Protein AF-A0A813HH79-F1 (afdb_monomer)

Mean predicted aligned error: 14.29 Å

Structure (mmCIF, N/CA/C/O backbone):
data_AF-A0A813HH79-F1
#
_entry.id   AF-A0A813HH79-F1
#
loop_
_atom_site.group_PDB
_atom_site.id
_atom_site.type_symbol
_atom_site.label_atom_id
_atom_site.label_alt_id
_atom_site.label_comp_id
_atom_site.label_asym_id
_atom_site.label_entity_id
_atom_site.label_seq_id
_atom_site.pdbx_PDB_ins_code
_atom_site.Cartn_x
_atom_site.Cartn_y
_atom_site.Cartn_z
_atom_site.occupancy
_atom_site.B_iso_or_equiv
_atom_site.auth_seq_id
_atom_site.auth_comp_id
_atom_site.auth_asym_id
_atom_site.auth_atom_id
_atom_site.pdbx_PDB_model_num
ATOM 1 N N . MET A 1 1 ? -10.453 8.231 36.431 1.00 66.44 1 MET A N 1
ATOM 2 C CA . MET A 1 1 ? -11.109 7.056 35.814 1.00 66.44 1 MET A CA 1
ATOM 3 C C . MET A 1 1 ? -10.595 6.924 34.388 1.00 66.44 1 MET A C 1
ATOM 5 O O . MET A 1 1 ? -10.434 7.955 33.744 1.00 66.44 1 MET A O 1
ATOM 9 N N . GLY A 1 2 ? -10.247 5.717 33.936 1.00 83.06 2 GLY A N 1
ATOM 10 C CA . GLY A 1 2 ? -9.844 5.472 32.543 1.00 83.06 2 GLY A CA 1
ATOM 11 C C . GLY A 1 2 ? -11.043 5.491 31.587 1.00 83.06 2 GLY A C 1
ATOM 12 O O . GLY A 1 2 ? -12.175 5.325 32.035 1.00 83.06 2 GLY A O 1
ATOM 13 N N . GLU A 1 3 ? -10.792 5.717 30.294 1.00 86.69 3 GLU A N 1
ATOM 14 C CA . GLU A 1 3 ? -11.788 5.512 29.226 1.00 86.69 3 GLU A CA 1
ATOM 15 C C . GLU A 1 3 ? -12.166 4.021 29.184 1.00 86.69 3 GLU A C 1
ATOM 17 O O . GLU A 1 3 ? -11.274 3.177 29.277 1.00 86.69 3 GLU A O 1
ATOM 22 N N . ARG A 1 4 ? -13.458 3.690 29.066 1.00 88.00 4 ARG A N 1
ATOM 23 C CA . ARG A 1 4 ? -13.902 2.299 28.875 1.00 88.00 4 ARG A CA 1
ATOM 24 C C . ARG A 1 4 ? -13.705 1.894 27.418 1.00 88.00 4 ARG A C 1
ATOM 26 O O . ARG A 1 4 ? -13.791 2.739 26.526 1.00 88.00 4 ARG A O 1
ATOM 33 N N . TRP A 1 5 ? -13.506 0.605 27.135 1.00 86.56 5 TRP A N 1
ATOM 34 C CA . TRP A 1 5 ? -13.301 0.158 25.747 1.00 86.56 5 TRP A CA 1
ATOM 35 C C . TRP A 1 5 ? -14.483 0.522 24.842 1.00 86.56 5 TRP A C 1
ATOM 37 O O . TRP A 1 5 ? -14.253 0.961 23.722 1.00 86.56 5 TRP A O 1
ATOM 47 N N . ARG A 1 6 ? -15.731 0.432 25.329 1.00 86.25 6 ARG A N 1
ATOM 48 C CA . ARG A 1 6 ? -16.928 0.818 24.557 1.00 86.25 6 ARG A CA 1
ATOM 49 C C . ARG A 1 6 ? -16.880 2.277 24.119 1.00 86.25 6 ARG A C 1
ATOM 51 O O . ARG A 1 6 ? -17.130 2.566 22.953 1.00 86.25 6 ARG A O 1
ATOM 58 N N . ASP A 1 7 ? -16.490 3.173 25.024 1.00 88.19 7 ASP A N 1
ATOM 59 C CA . ASP A 1 7 ? -16.347 4.599 24.722 1.00 88.19 7 ASP A CA 1
ATOM 60 C C . ASP A 1 7 ? -15.230 4.829 23.692 1.00 88.19 7 ASP A C 1
ATOM 62 O O . ASP A 1 7 ? -15.385 5.627 22.765 1.00 88.19 7 ASP A O 1
ATOM 66 N N . ALA A 1 8 ? -14.128 4.078 23.807 1.00 87.31 8 ALA A N 1
ATOM 67 C CA . ALA A 1 8 ? -13.026 4.122 22.852 1.00 87.31 8 ALA A CA 1
ATOM 68 C C . ALA A 1 8 ? -13.442 3.614 21.458 1.00 87.31 8 ALA A C 1
ATOM 70 O O . ALA A 1 8 ? -13.105 4.253 20.459 1.00 87.31 8 ALA A O 1
ATOM 71 N N . VAL A 1 9 ? -14.200 2.511 21.377 1.00 85.31 9 VAL A N 1
ATOM 72 C CA . VAL A 1 9 ? -14.771 1.983 20.125 1.00 85.31 9 VAL A CA 1
ATOM 73 C C . VAL A 1 9 ? -15.701 3.007 19.495 1.00 85.31 9 VAL A C 1
ATOM 75 O O . VAL A 1 9 ? -15.496 3.384 18.343 1.00 85.31 9 VAL A O 1
ATOM 78 N N . GLU A 1 10 ? -16.688 3.490 20.251 1.00 87.94 10 GLU A N 1
ATOM 79 C CA . GLU A 1 10 ? -17.667 4.471 19.777 1.00 87.94 10 GLU A CA 1
ATOM 80 C C . GLU A 1 10 ? -16.955 5.716 19.245 1.00 87.94 10 GLU A C 1
ATOM 82 O O . GLU A 1 10 ? -17.260 6.214 18.159 1.00 87.94 10 GLU A O 1
ATOM 87 N N . ARG A 1 11 ? -15.939 6.193 19.975 1.00 89.31 11 ARG A N 1
ATOM 88 C CA . ARG A 1 11 ? -15.1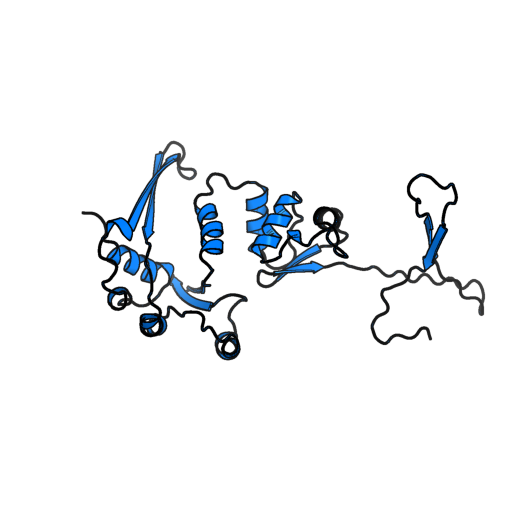06 7.310 19.541 1.00 89.31 11 ARG A CA 1
ATOM 89 C C . ARG A 1 11 ? -14.414 6.999 18.219 1.00 89.31 11 ARG A C 1
ATOM 91 O O . ARG A 1 11 ? -14.565 7.801 17.307 1.00 89.31 11 ARG A O 1
ATOM 98 N N . VAL A 1 12 ? -13.700 5.879 18.088 1.00 85.88 12 VAL A N 1
ATOM 99 C CA . VAL A 1 12 ? -12.972 5.517 16.855 1.00 85.88 12 VAL A CA 1
ATOM 100 C C . VAL A 1 12 ? -13.924 5.359 15.671 1.00 85.88 12 VAL A C 1
ATOM 102 O O . VAL A 1 12 ? -13.687 5.938 14.611 1.00 85.88 12 VAL A O 1
ATOM 105 N N . VAL A 1 13 ? -15.031 4.637 15.841 1.00 86.12 13 VAL A N 1
ATOM 106 C CA . VAL A 1 13 ? -16.011 4.433 14.769 1.00 86.12 13 VAL A CA 1
ATOM 107 C C . VAL A 1 13 ? -16.617 5.768 14.325 1.00 86.12 13 VAL A C 1
ATOM 109 O O . VAL A 1 13 ? -16.710 6.058 13.130 1.00 86.12 13 VAL A O 1
ATOM 112 N N . ARG A 1 14 ? -16.946 6.645 15.273 1.00 88.06 14 ARG A N 1
ATOM 113 C CA . ARG A 1 14 ? -17.506 7.960 14.962 1.00 88.06 14 ARG A CA 1
ATOM 114 C C . ARG A 1 14 ? -16.480 8.910 14.342 1.00 88.06 14 ARG A C 1
ATOM 116 O O . ARG A 1 14 ? -16.803 9.608 13.384 1.00 88.06 14 ARG A O 1
ATOM 123 N N . THR A 1 15 ? -15.263 8.994 14.882 1.00 85.88 15 THR A N 1
ATOM 124 C CA . THR A 1 15 ? -14.280 10.014 14.470 1.00 85.88 15 THR A CA 1
ATOM 125 C C . THR A 1 15 ? -13.439 9.598 13.272 1.00 85.88 15 THR A C 1
ATOM 127 O O . THR A 1 15 ? -13.149 10.447 12.424 1.00 85.88 15 THR A O 1
ATOM 130 N N . GLU A 1 16 ? -13.049 8.324 13.203 1.00 85.62 16 GLU A N 1
ATOM 131 C CA . GLU A 1 16 ? -12.201 7.789 12.135 1.00 85.62 16 GLU A CA 1
ATOM 132 C C . GLU A 1 16 ? -13.043 7.203 11.009 1.00 85.62 16 GLU A C 1
ATOM 134 O O . GLU A 1 16 ? -12.863 7.591 9.855 1.00 85.62 16 GLU A O 1
ATOM 139 N N . LEU A 1 17 ? -14.014 6.339 11.329 1.00 87.19 17 LEU A N 1
ATOM 140 C CA . LEU A 1 17 ? -14.851 5.729 10.294 1.00 87.19 17 LEU A CA 1
ATOM 141 C C . LEU A 1 17 ? -15.984 6.651 9.834 1.00 87.19 17 LEU A C 1
ATOM 143 O O . LEU A 1 17 ? -16.480 6.456 8.734 1.00 87.19 17 LEU A O 1
ATOM 147 N N . CYS A 1 18 ? -16.357 7.690 10.590 1.00 89.88 18 CYS A N 1
ATOM 148 C CA . CYS A 1 18 ? -17.502 8.562 10.267 1.00 89.88 18 CYS A CA 1
ATOM 149 C C . CYS A 1 18 ? -18.823 7.786 10.126 1.00 89.88 18 CYS A C 1
ATOM 151 O O . CYS A 1 18 ? -19.681 8.129 9.312 1.00 89.88 18 CYS A O 1
ATOM 153 N N . ILE A 1 19 ? -18.966 6.730 10.920 1.00 87.12 19 ILE A N 1
ATOM 154 C CA . ILE A 1 19 ? -20.175 5.915 11.011 1.00 87.12 19 ILE A CA 1
ATOM 155 C C . ILE A 1 19 ? -21.081 6.482 12.114 1.00 87.12 19 ILE A C 1
ATOM 157 O O . ILE A 1 19 ? -20.606 7.117 13.061 1.00 87.12 19 ILE A O 1
ATOM 161 N N . LYS A 1 20 ? -22.399 6.312 11.952 1.00 82.25 20 LYS A N 1
ATOM 162 C CA . LYS A 1 20 ? -23.407 6.783 12.912 1.00 82.25 20 LYS A CA 1
ATOM 163 C C . LYS A 1 20 ? -23.233 6.108 14.276 1.00 82.25 20 LYS A C 1
ATOM 165 O O . LYS A 1 20 ? -22.763 4.977 14.369 1.00 82.25 20 LYS A O 1
ATOM 170 N N . SER A 1 21 ? -23.634 6.828 15.320 1.00 77.75 21 SER A N 1
ATOM 171 C CA . SER A 1 21 ? -23.644 6.322 16.691 1.00 77.75 21 SER A CA 1
ATOM 172 C C . SER A 1 21 ? -24.650 5.188 16.882 1.00 77.75 21 SER A C 1
ATOM 174 O O . SER A 1 21 ? -25.623 5.102 16.133 1.00 77.75 21 SER A O 1
ATOM 176 N N . GLY A 1 22 ? -24.446 4.370 17.915 1.00 75.00 22 GLY A N 1
ATOM 177 C CA . GLY A 1 22 ? -25.308 3.217 18.226 1.00 75.00 22 GLY A CA 1
ATOM 178 C C . GLY A 1 22 ? -24.803 1.900 17.634 1.00 75.00 22 GLY A C 1
ATOM 179 O O . GLY A 1 22 ? -25.414 0.853 17.818 1.00 75.00 22 GLY A O 1
ATOM 180 N N . ILE A 1 23 ? -23.642 1.921 16.970 1.00 77.69 23 ILE A N 1
ATOM 181 C CA . ILE A 1 23 ? -22.968 0.693 16.541 1.00 77.69 23 ILE A CA 1
ATOM 182 C C . ILE A 1 23 ? -22.549 -0.156 17.746 1.00 77.69 23 ILE A C 1
ATOM 184 O O . ILE A 1 23 ? -22.557 -1.379 17.671 1.00 77.69 23 ILE A O 1
ATOM 188 N N . THR A 1 24 ? -22.203 0.489 18.862 1.00 77.56 24 THR A N 1
ATOM 189 C CA . THR A 1 24 ? -21.763 -0.171 20.095 1.00 77.56 24 THR A CA 1
ATOM 190 C C . THR A 1 24 ? -22.882 -0.924 20.806 1.00 77.56 24 THR A C 1
ATOM 192 O O . THR A 1 24 ? -22.584 -1.876 21.528 1.00 77.56 24 THR A O 1
ATOM 195 N N . ASP A 1 25 ? -24.143 -0.573 20.543 1.00 76.94 25 ASP A N 1
ATOM 196 C CA . ASP A 1 25 ? -25.315 -1.326 21.004 1.00 76.94 25 ASP A CA 1
ATOM 197 C C . ASP A 1 25 ? -25.485 -2.636 20.216 1.00 76.94 25 ASP A C 1
ATOM 199 O O . ASP A 1 25 ? -25.995 -3.620 20.746 1.00 76.94 25 ASP A O 1
ATOM 203 N N . ALA A 1 26 ? -25.001 -2.668 18.968 1.00 71.50 26 ALA A N 1
ATOM 204 C CA . ALA A 1 26 ? -24.950 -3.863 18.126 1.00 71.50 26 ALA A CA 1
ATOM 205 C C . ALA A 1 26 ? -23.713 -4.742 18.386 1.00 71.50 26 ALA A C 1
ATOM 207 O O . ALA A 1 26 ? -23.651 -5.883 17.928 1.00 71.50 26 ALA A O 1
ATOM 208 N N . LEU A 1 27 ? -22.707 -4.227 19.101 1.00 69.44 27 LEU A N 1
ATOM 209 C CA . LEU A 1 27 ? -21.542 -5.019 19.482 1.00 69.44 27 LEU A CA 1
ATOM 210 C C . LEU A 1 27 ? -21.927 -5.972 20.613 1.00 69.44 27 LEU A C 1
ATOM 212 O O . LEU A 1 27 ? -22.412 -5.560 21.669 1.00 69.44 27 LEU A O 1
ATOM 216 N N . THR A 1 28 ? -21.682 -7.262 20.389 1.00 60.25 28 THR A N 1
ATOM 217 C CA . THR A 1 28 ? -22.035 -8.331 21.322 1.00 60.25 28 THR A CA 1
ATOM 218 C C . THR A 1 28 ? -21.510 -8.075 22.735 1.00 60.25 28 THR A C 1
ATOM 220 O O . THR A 1 28 ? -20.364 -7.675 22.940 1.00 60.25 28 THR A O 1
ATOM 223 N N . SER A 1 29 ? -22.315 -8.434 23.736 1.00 57.75 29 SER A N 1
ATOM 224 C CA . SER A 1 29 ? -21.958 -8.459 25.165 1.00 57.75 29 SER A CA 1
ATOM 225 C C . SER A 1 29 ? -20.830 -9.443 25.528 1.00 57.75 29 SER A C 1
ATOM 227 O O . SER A 1 29 ? -20.545 -9.627 26.708 1.00 57.75 29 SER A O 1
ATOM 229 N N . SER A 1 30 ? -20.214 -10.108 24.544 1.00 53.69 30 SER A N 1
ATOM 230 C CA . SER A 1 30 ? -19.179 -11.131 24.733 1.00 53.69 30 SER A CA 1
ATOM 231 C C . SER A 1 30 ? -17.806 -10.561 25.099 1.00 53.69 30 SER A C 1
ATOM 233 O O . SER A 1 30 ? -16.986 -11.289 25.644 1.00 53.69 30 SER A O 1
ATOM 235 N N . ALA A 1 31 ? -17.557 -9.272 24.861 1.00 55.22 31 ALA A N 1
ATOM 236 C CA . ALA A 1 31 ? -16.372 -8.578 25.361 1.00 55.22 31 ALA A CA 1
ATOM 237 C C . ALA A 1 31 ? -16.577 -8.221 26.845 1.00 55.22 31 ALA A C 1
ATOM 239 O O . ALA A 1 31 ? -17.117 -7.159 27.171 1.00 55.22 31 ALA A O 1
ATOM 240 N N . GLN A 1 32 ? -16.235 -9.150 27.744 1.00 63.53 32 GLN A N 1
ATOM 241 C CA . GLN A 1 32 ? -16.566 -9.037 29.170 1.00 63.53 32 GLN A CA 1
ATOM 242 C C . GLN A 1 32 ? -15.551 -8.234 29.999 1.00 63.53 32 GLN A C 1
ATOM 244 O O . GLN A 1 32 ? -15.904 -7.800 31.095 1.00 63.53 32 GLN A O 1
ATOM 249 N N . VAL A 1 33 ? -14.328 -7.986 29.503 1.00 75.62 33 VAL A N 1
ATOM 250 C CA . VAL A 1 33 ? -13.275 -7.326 30.297 1.00 75.62 33 VAL A CA 1
ATOM 251 C C . VAL A 1 33 ? -12.589 -6.189 29.533 1.00 75.62 33 VAL A C 1
ATOM 253 O O . VAL A 1 33 ? -11.943 -6.398 28.506 1.00 75.62 33 VAL A O 1
ATOM 256 N N . ASP A 1 34 ? -12.676 -4.969 30.078 1.00 71.12 34 ASP A N 1
ATOM 257 C CA . ASP A 1 34 ? -12.082 -3.751 29.507 1.00 71.12 34 ASP A CA 1
ATOM 258 C C . ASP A 1 34 ? -10.579 -3.887 29.206 1.00 71.12 34 ASP A C 1
ATOM 260 O O . ASP A 1 34 ? -10.114 -3.370 28.192 1.00 71.12 34 ASP A O 1
ATOM 264 N N . SER A 1 35 ? -9.823 -4.600 30.049 1.00 74.44 35 SER A N 1
ATOM 265 C CA . SER A 1 35 ? -8.370 -4.765 29.898 1.00 74.44 35 SER A CA 1
ATOM 266 C C . SER A 1 35 ? -7.954 -5.615 28.697 1.00 74.44 35 SER A C 1
ATOM 268 O O . SER A 1 35 ? -6.820 -5.498 28.244 1.00 74.44 35 SER A O 1
ATOM 270 N N . GLU A 1 36 ? -8.842 -6.464 28.179 1.00 78.38 36 GLU A N 1
ATOM 271 C CA . GLU A 1 36 ? -8.573 -7.276 26.984 1.00 78.38 36 GLU A CA 1
ATOM 272 C C . GLU A 1 36 ? -8.882 -6.498 25.701 1.00 78.38 36 GLU A C 1
ATOM 274 O O . GLU A 1 36 ? -8.210 -6.658 24.682 1.00 78.38 36 GLU A O 1
ATOM 279 N N . CYS A 1 37 ? -9.883 -5.616 25.762 1.00 79.06 37 CYS A N 1
ATOM 280 C CA . CYS A 1 37 ? -10.383 -4.885 24.601 1.00 79.06 37 CYS A CA 1
ATOM 281 C C . CYS A 1 37 ? -9.715 -3.518 24.417 1.00 79.06 37 CYS A C 1
ATOM 283 O O . CYS A 1 37 ? -9.695 -3.002 23.302 1.00 79.06 37 CYS A O 1
ATOM 285 N N . LEU A 1 38 ? -9.169 -2.917 25.479 1.00 84.38 38 LEU A N 1
ATOM 286 C CA . LEU A 1 38 ? -8.491 -1.623 25.434 1.00 84.38 38 LEU A CA 1
ATOM 287 C C . LEU A 1 38 ? -7.117 -1.707 26.103 1.00 84.38 38 LEU A C 1
ATOM 289 O O . LEU A 1 38 ? -6.995 -1.794 27.322 1.00 84.38 38 LEU A O 1
ATOM 293 N N . THR A 1 39 ? -6.069 -1.582 25.295 1.00 82.56 39 THR A N 1
ATOM 294 C CA . THR A 1 39 ? -4.691 -1.411 25.765 1.00 82.56 39 THR A CA 1
ATOM 295 C C . THR A 1 39 ? -4.243 0.022 25.509 1.00 82.56 39 THR A C 1
ATOM 297 O O . THR A 1 39 ? -4.360 0.534 24.398 1.00 82.56 39 THR A O 1
ATOM 300 N N . ILE A 1 40 ? -3.710 0.688 26.531 1.00 82.12 40 ILE A N 1
ATOM 301 C CA . ILE A 1 40 ? -3.170 2.044 26.408 1.00 82.12 40 ILE A CA 1
ATOM 302 C C . ILE A 1 40 ? -1.649 1.956 26.465 1.00 82.12 40 ILE A C 1
ATOM 304 O O . ILE A 1 40 ? -1.085 1.630 27.507 1.00 82.12 40 ILE A O 1
ATOM 308 N N . LEU A 1 41 ? -0.997 2.268 25.349 1.00 81.69 41 LEU A N 1
ATOM 309 C CA . LEU A 1 41 ? 0.456 2.345 25.256 1.00 81.69 41 LEU A CA 1
ATOM 310 C C . LEU A 1 41 ? 0.896 3.795 25.430 1.00 81.69 41 LEU A C 1
ATOM 312 O O . LEU A 1 41 ? 0.354 4.689 24.782 1.00 81.69 41 LEU A O 1
ATOM 316 N N . ASN A 1 42 ? 1.883 4.018 26.292 1.00 85.94 42 ASN A N 1
ATOM 317 C CA . ASN A 1 42 ? 2.512 5.320 26.464 1.00 85.94 42 ASN A CA 1
ATOM 318 C C . ASN A 1 42 ? 3.953 5.228 25.973 1.00 85.94 42 ASN A C 1
ATOM 320 O O . ASN A 1 42 ? 4.709 4.374 26.433 1.00 85.94 42 ASN A O 1
ATOM 324 N N . GLU A 1 43 ? 4.327 6.123 25.073 1.00 82.94 43 GLU A N 1
ATOM 325 C CA . GLU A 1 43 ? 5.685 6.264 24.570 1.00 82.94 43 GLU A CA 1
ATOM 326 C C . GLU A 1 43 ? 6.179 7.675 24.871 1.00 82.94 43 GLU A C 1
ATOM 328 O O . GLU A 1 43 ? 5.508 8.657 24.566 1.00 82.94 43 GLU A O 1
ATOM 333 N N . THR A 1 44 ? 7.359 7.784 25.469 1.00 88.12 44 THR A N 1
ATOM 334 C CA . THR A 1 44 ? 7.957 9.071 25.822 1.00 88.12 44 THR A CA 1
ATOM 335 C C . THR A 1 44 ? 9.169 9.310 24.934 1.00 88.12 44 THR A C 1
ATOM 337 O O . THR A 1 44 ? 10.121 8.537 24.980 1.00 88.12 44 THR A O 1
ATOM 340 N N . THR A 1 45 ? 9.159 10.378 24.138 1.00 84.38 45 THR A N 1
ATOM 341 C CA . THR A 1 45 ? 10.279 10.728 23.251 1.00 84.38 45 THR A CA 1
ATOM 342 C C . THR A 1 45 ? 10.424 12.241 23.091 1.00 84.38 45 THR A C 1
ATOM 344 O O . THR A 1 45 ? 9.500 13.005 23.380 1.00 84.38 45 THR A O 1
ATOM 347 N N . SER A 1 46 ? 11.602 12.697 22.664 1.00 82.62 46 SER A N 1
ATOM 348 C CA . SER A 1 46 ? 11.848 14.113 22.380 1.00 82.62 46 SER A CA 1
ATOM 349 C C . SER A 1 46 ? 10.971 14.573 21.217 1.00 82.62 46 SER A C 1
ATOM 351 O O . SER A 1 46 ? 10.839 13.880 20.206 1.00 82.62 46 SER A O 1
ATOM 353 N N . SER A 1 47 ? 10.341 15.735 21.357 1.00 82.50 47 SER A N 1
ATOM 354 C CA . SER A 1 47 ? 9.425 16.244 20.349 1.00 82.50 47 SER A CA 1
ATOM 355 C C . SER A 1 47 ? 10.183 16.709 19.105 1.00 82.50 47 SER A C 1
ATOM 357 O O . SER A 1 47 ? 10.969 17.655 19.196 1.00 82.50 47 SER A O 1
ATOM 359 N N . PRO A 1 48 ? 9.908 16.141 17.916 1.00 70.69 48 PRO A N 1
ATOM 360 C CA . PRO A 1 48 ? 10.505 16.640 16.681 1.00 70.69 48 PRO A CA 1
ATOM 361 C C . PRO A 1 48 ? 9.967 18.029 16.307 1.00 70.69 48 PRO A C 1
ATOM 363 O O . PRO A 1 48 ? 10.623 18.771 15.583 1.00 70.69 48 PRO A O 1
ATOM 366 N N . SER A 1 49 ? 8.772 18.387 16.785 1.00 77.25 49 SER A N 1
ATOM 367 C CA . SER A 1 49 ? 8.128 19.673 16.496 1.00 77.25 49 SER A CA 1
ATOM 368 C C . SER A 1 49 ? 8.433 20.754 17.534 1.00 77.25 49 SER A C 1
ATOM 370 O O . SER A 1 49 ? 8.279 21.933 17.227 1.00 77.25 49 SER A O 1
ATOM 372 N N . TYR A 1 50 ? 8.866 20.374 18.741 1.00 89.06 50 TYR A N 1
ATOM 373 C CA . TYR A 1 50 ? 9.129 21.294 19.850 1.00 89.06 50 TYR A CA 1
ATOM 374 C C . TYR A 1 50 ? 10.496 20.987 20.488 1.00 89.06 50 TYR A C 1
ATOM 376 O O . TYR A 1 50 ? 10.571 20.202 21.438 1.00 89.06 50 TYR A O 1
ATOM 384 N N . PRO A 1 51 ? 11.591 21.578 19.969 1.00 88.69 51 PRO A N 1
ATOM 385 C CA . PRO A 1 51 ? 12.945 21.281 20.429 1.00 88.69 51 PRO A CA 1
ATOM 386 C C . PRO A 1 51 ? 13.107 21.433 21.946 1.00 88.69 51 PRO A C 1
ATOM 388 O O . PRO A 1 51 ? 12.685 22.429 22.529 1.00 88.69 51 PRO A O 1
ATOM 391 N N . GLY A 1 52 ? 13.725 20.437 22.583 1.00 89.56 52 GLY A N 1
ATOM 392 C CA . GLY A 1 52 ? 13.954 20.414 24.032 1.00 89.56 52 GLY A CA 1
ATOM 393 C C . GLY A 1 52 ? 12.751 19.974 24.875 1.00 89.56 52 GLY A C 1
ATOM 394 O O . GLY A 1 52 ? 12.903 19.797 26.081 1.00 89.56 52 GLY A O 1
ATOM 395 N N . MET A 1 53 ? 11.575 19.749 24.276 1.00 92.88 53 MET A N 1
ATOM 396 C CA . MET A 1 53 ? 10.414 19.218 24.993 1.00 92.88 53 MET A CA 1
ATOM 397 C C . MET A 1 53 ? 10.336 17.697 24.891 1.00 92.88 53 MET A C 1
ATOM 399 O O . MET A 1 53 ? 10.411 17.124 23.805 1.00 92.88 53 MET A O 1
ATOM 403 N N . ILE A 1 54 ? 10.083 17.041 26.022 1.00 90.44 54 ILE A N 1
ATOM 404 C CA . ILE A 1 54 ? 9.700 15.630 26.057 1.00 90.44 54 ILE A CA 1
ATOM 405 C C . ILE A 1 54 ? 8.196 15.536 25.783 1.00 90.44 54 ILE A C 1
ATOM 407 O O . ILE A 1 54 ? 7.394 16.208 26.429 1.00 90.44 54 ILE A O 1
ATOM 411 N N . SER A 1 55 ? 7.810 14.711 24.815 1.00 88.69 55 SER A N 1
ATOM 412 C CA . SER A 1 55 ? 6.416 14.399 24.498 1.00 88.69 55 SER A CA 1
ATOM 413 C C . SER A 1 55 ? 6.067 12.992 24.962 1.00 88.69 55 SER A C 1
ATOM 415 O O . SER A 1 55 ? 6.857 12.067 24.788 1.00 88.69 55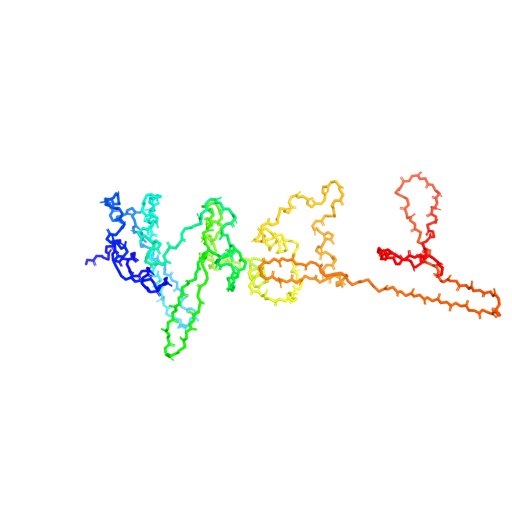 SER A O 1
ATOM 417 N N . VAL A 1 56 ? 4.868 12.835 25.523 1.00 89.69 56 VAL A N 1
ATOM 418 C CA . VAL A 1 56 ? 4.279 11.531 25.845 1.00 89.69 56 VAL A CA 1
ATOM 419 C C . VAL A 1 56 ? 3.177 11.252 24.828 1.00 89.69 56 VAL A C 1
ATOM 421 O O . VAL A 1 56 ? 2.127 11.895 24.837 1.00 89.69 56 VAL A O 1
ATOM 424 N N . TYR A 1 57 ? 3.429 10.308 23.933 1.00 81.75 57 TYR A N 1
ATOM 425 C CA . TYR A 1 57 ? 2.479 9.814 22.950 1.00 81.75 57 TYR A CA 1
ATOM 426 C C . TYR A 1 57 ? 1.657 8.698 23.581 1.00 81.75 57 TYR A C 1
ATOM 428 O O . TYR A 1 57 ? 2.192 7.691 24.039 1.00 81.75 57 TYR A O 1
ATOM 436 N N . ARG A 1 58 ? 0.339 8.892 23.619 1.00 85.12 58 ARG A N 1
ATOM 437 C CA . ARG A 1 58 ? -0.607 7.933 24.186 1.00 85.12 58 ARG A CA 1
ATOM 438 C C . ARG A 1 58 ? -1.412 7.283 23.066 1.00 85.12 58 ARG A C 1
ATOM 440 O O . ARG A 1 58 ? -2.228 7.945 22.427 1.00 85.12 58 ARG A O 1
ATOM 447 N N . THR A 1 59 ? -1.214 5.988 22.862 1.00 81.75 59 THR A N 1
ATOM 448 C CA . THR A 1 59 ? -1.897 5.193 21.837 1.00 81.75 59 THR A CA 1
ATOM 449 C C . THR A 1 59 ? -2.955 4.313 22.489 1.00 81.75 59 THR A C 1
ATOM 451 O O . THR A 1 59 ? -2.646 3.483 23.339 1.00 81.75 59 THR A O 1
ATOM 454 N N . HIS A 1 60 ? -4.218 4.493 22.095 1.00 80.00 60 HIS A N 1
ATOM 455 C CA . HIS A 1 60 ? -5.334 3.663 22.554 1.00 80.00 60 HIS A CA 1
ATOM 456 C C . HIS A 1 60 ? -5.543 2.549 21.528 1.00 80.00 60 HIS A C 1
ATOM 458 O O . HIS A 1 60 ? -6.081 2.789 20.447 1.00 80.00 60 HIS A O 1
ATOM 464 N N . MET A 1 61 ? -5.080 1.345 21.846 1.00 80.12 61 MET A N 1
ATOM 465 C CA . MET A 1 61 ? -5.313 0.154 21.042 1.00 80.12 61 MET A CA 1
ATOM 466 C C . MET A 1 61 ? -6.629 -0.476 21.460 1.00 80.12 61 MET A C 1
ATOM 468 O O . MET A 1 61 ? -6.766 -0.928 22.594 1.00 80.12 61 MET A O 1
ATOM 472 N N . VAL A 1 62 ? -7.579 -0.508 20.532 1.00 81.00 62 VAL A N 1
ATOM 473 C CA . VAL A 1 62 ? -8.881 -1.127 20.752 1.00 81.00 62 VAL A CA 1
ATOM 474 C C . VAL A 1 62 ? -8.962 -2.387 19.903 1.00 81.00 62 VAL A C 1
ATOM 476 O O . VAL A 1 62 ? -8.826 -2.313 18.683 1.00 81.00 62 VAL A O 1
ATOM 479 N N . CYS A 1 63 ? -9.148 -3.533 20.549 1.00 79.50 63 CYS A N 1
ATOM 480 C CA . CYS A 1 63 ? -9.387 -4.808 19.891 1.00 79.50 63 CYS A CA 1
ATOM 481 C C . CYS A 1 63 ? -10.840 -5.201 20.132 1.00 79.50 63 CYS A C 1
ATOM 483 O O . CYS A 1 63 ? -11.290 -5.244 21.276 1.00 79.50 63 CYS A O 1
ATOM 485 N N . TRP A 1 64 ? -11.576 -5.467 19.058 1.00 78.88 64 TRP A N 1
ATOM 486 C CA . TRP A 1 64 ? -12.917 -6.019 19.159 1.00 78.88 64 TRP A CA 1
ATOM 487 C C . TRP A 1 64 ? -13.130 -7.057 18.067 1.00 78.88 64 TRP A C 1
ATOM 489 O O . TRP A 1 64 ? -12.629 -6.920 16.949 1.00 78.88 64 TRP A O 1
ATOM 499 N N . GLU A 1 65 ? -13.909 -8.078 18.393 1.00 79.06 65 GLU A N 1
ATOM 500 C CA . GLU A 1 65 ? -14.322 -9.106 17.451 1.00 79.06 65 GLU A CA 1
ATOM 501 C 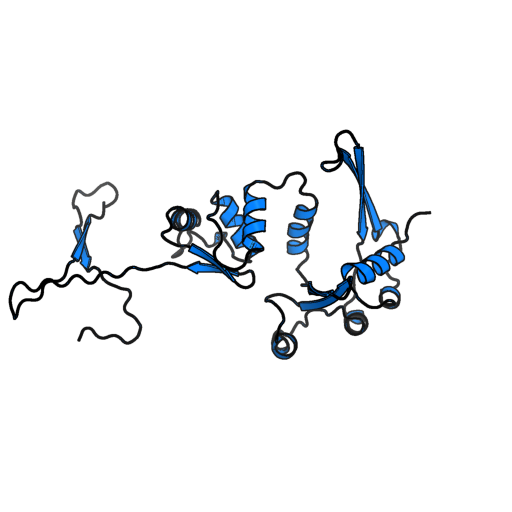C . GLU A 1 65 ? -15.777 -8.874 17.052 1.00 79.06 65 GLU A C 1
ATOM 503 O O . GLU A 1 65 ? -16.639 -8.598 17.889 1.00 79.06 65 GLU A O 1
ATOM 508 N N . VAL A 1 66 ? -16.041 -8.962 15.752 1.00 77.81 66 VAL A N 1
ATOM 509 C CA . VAL A 1 66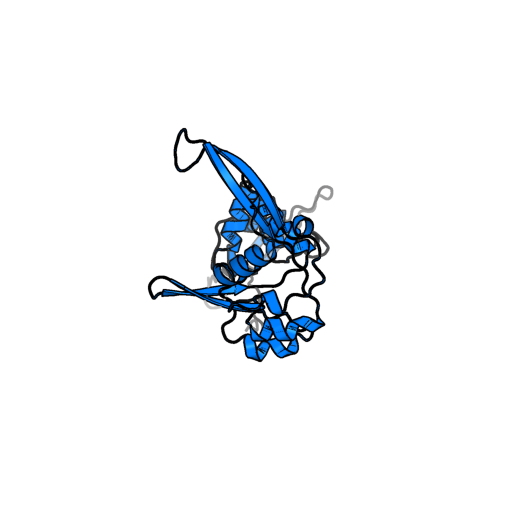 ? -17.393 -8.913 15.206 1.00 77.81 66 VAL A CA 1
ATOM 510 C C . VAL A 1 66 ? -17.797 -10.325 14.833 1.00 77.81 66 VAL A C 1
ATOM 512 O O . VAL A 1 66 ? -17.131 -10.963 14.021 1.00 77.81 66 VAL A O 1
ATOM 515 N N . ARG A 1 67 ? -18.925 -10.784 15.374 1.00 78.88 67 ARG A N 1
ATOM 516 C CA . ARG A 1 67 ? -19.520 -12.046 14.949 1.00 78.88 67 ARG A CA 1
ATOM 517 C C . ARG A 1 67 ? -20.255 -11.885 13.621 1.00 78.88 67 ARG A C 1
ATOM 519 O O . ARG A 1 67 ? -20.885 -10.859 13.368 1.00 78.88 67 ARG A O 1
ATOM 526 N N . GLU A 1 68 ? -20.218 -12.929 12.804 1.00 78.75 68 GLU A N 1
ATOM 527 C CA . GLU A 1 68 ? -20.815 -12.929 11.466 1.00 78.75 68 GLU A CA 1
ATOM 528 C C . GLU A 1 68 ? -22.334 -12.675 11.486 1.00 78.75 68 GLU A C 1
ATOM 530 O O . GLU A 1 68 ? -22.846 -11.918 10.660 1.00 78.75 68 GLU A O 1
ATOM 535 N N . ASP A 1 69 ? -23.048 -13.190 12.493 1.00 81.31 69 ASP A N 1
ATOM 536 C CA . ASP A 1 69 ? -24.492 -12.980 12.671 1.00 81.31 69 ASP A CA 1
ATOM 537 C C . ASP A 1 69 ? -24.865 -11.506 12.911 1.00 81.31 69 ASP A C 1
ATOM 539 O O . ASP A 1 69 ? -25.973 -11.082 12.579 1.00 81.31 69 ASP A O 1
ATOM 543 N N . GLN A 1 70 ? -23.925 -10.695 13.403 1.00 80.44 70 GLN A N 1
ATOM 544 C CA . GLN A 1 70 ? -24.108 -9.259 13.643 1.00 80.44 70 GLN A CA 1
ATOM 545 C C . GLN A 1 70 ? -23.715 -8.391 12.438 1.00 80.44 70 GLN A C 1
ATOM 547 O O . GLN A 1 70 ? -23.950 -7.179 12.436 1.00 80.44 70 GLN A O 1
ATOM 552 N N . GLY A 1 71 ? -23.153 -8.990 11.381 1.00 82.69 71 GLY A N 1
ATOM 553 C CA . GLY A 1 71 ? -22.669 -8.262 10.208 1.00 82.69 71 GLY A CA 1
ATOM 554 C C . GLY A 1 71 ? -23.749 -7.408 9.539 1.00 82.69 71 GLY A C 1
ATOM 555 O O . GLY A 1 71 ? -23.464 -6.311 9.060 1.00 82.69 71 GLY A O 1
ATOM 556 N N . HIS A 1 72 ? -25.007 -7.859 9.569 1.00 84.31 72 HIS A N 1
ATOM 557 C CA . HIS A 1 72 ? -26.135 -7.124 8.998 1.00 84.31 72 HIS A CA 1
ATOM 558 C C . HIS A 1 72 ? -26.441 -5.812 9.745 1.00 84.31 72 HIS A C 1
ATOM 560 O O . HIS A 1 72 ? -26.664 -4.788 9.099 1.00 84.31 72 HIS A O 1
ATOM 566 N N . VAL A 1 73 ? -26.398 -5.810 11.083 1.00 84.06 73 VAL A N 1
ATOM 567 C CA . VAL A 1 73 ? -26.653 -4.610 11.904 1.00 84.06 73 VAL A CA 1
ATOM 568 C C .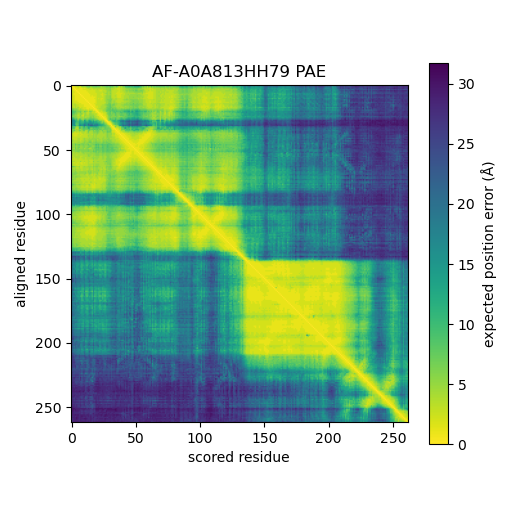 VAL A 1 73 ? -25.555 -3.573 11.684 1.00 84.06 73 VAL A C 1
ATOM 570 O O . VAL A 1 73 ? -25.808 -2.379 11.529 1.00 84.06 73 VAL A O 1
ATOM 573 N N . LEU A 1 74 ? -24.311 -4.033 11.607 1.00 84.38 74 LEU A N 1
ATOM 574 C CA . LEU A 1 74 ? -23.152 -3.183 11.354 1.00 84.38 74 LEU A CA 1
ATOM 575 C C . LEU A 1 74 ? -23.169 -2.603 9.930 1.00 84.38 74 LEU A C 1
ATOM 577 O O . LEU A 1 74 ? -22.895 -1.415 9.748 1.00 84.38 74 LEU A O 1
ATOM 581 N N . ALA A 1 75 ? -23.589 -3.393 8.937 1.00 86.62 75 ALA A N 1
ATOM 582 C CA . ALA A 1 75 ? -23.764 -2.928 7.563 1.00 86.62 75 ALA A CA 1
ATOM 583 C C . ALA A 1 75 ? -24.854 -1.850 7.445 1.00 86.62 75 ALA A C 1
ATOM 585 O O . ALA A 1 75 ? -24.657 -0.871 6.727 1.00 86.62 75 ALA A O 1
ATOM 586 N N . GLN A 1 76 ? -25.961 -1.959 8.191 1.00 86.00 76 GLN A N 1
ATOM 587 C CA . GLN A 1 76 ? -26.994 -0.909 8.257 1.00 86.00 76 GLN A CA 1
ATOM 588 C C . GLN A 1 76 ? -26.456 0.423 8.802 1.00 86.00 76 GLN A C 1
ATOM 590 O O . GLN A 1 76 ? -26.984 1.489 8.483 1.00 86.00 76 GLN A O 1
ATOM 595 N N . ASN A 1 77 ? -25.376 0.370 9.583 1.00 85.19 77 ASN A N 1
ATOM 596 C CA . ASN A 1 77 ? -24.690 1.542 10.114 1.00 85.19 77 ASN A CA 1
ATOM 597 C C . ASN A 1 77 ? -23.520 2.013 9.226 1.00 85.19 77 ASN A C 1
ATOM 599 O O . ASN A 1 77 ? -22.905 3.032 9.521 1.00 85.19 77 ASN A O 1
ATOM 603 N N . GLY A 1 78 ? -23.243 1.343 8.102 1.00 84.62 78 GLY A N 1
ATOM 604 C CA . GLY A 1 78 ? -22.204 1.730 7.140 1.00 84.62 78 GLY A CA 1
ATOM 605 C C . GLY A 1 78 ? -20.876 0.981 7.283 1.00 84.62 78 GLY A C 1
ATOM 606 O O . GLY A 1 78 ? -19.922 1.306 6.575 1.00 84.62 78 GLY A O 1
ATOM 607 N N . LEU A 1 79 ? -20.798 -0.029 8.158 1.00 87.12 79 LEU A N 1
ATOM 608 C CA . LEU A 1 79 ? -19.661 -0.948 8.240 1.00 87.12 79 LEU A CA 1
ATOM 609 C C . LEU A 1 79 ? -19.959 -2.216 7.425 1.00 87.12 79 LEU A C 1
ATOM 611 O O . LEU A 1 79 ? -20.492 -3.193 7.944 1.00 87.12 79 LEU A O 1
ATOM 615 N N . HIS A 1 80 ? -19.645 -2.196 6.130 1.00 87.06 80 HIS A N 1
ATOM 616 C CA . HIS A 1 80 ? -19.934 -3.324 5.240 1.00 87.06 80 HIS A CA 1
ATOM 617 C C . HIS A 1 80 ? -18.822 -4.377 5.278 1.00 87.06 80 HIS A C 1
ATOM 619 O O . HIS A 1 80 ? -17.644 -4.041 5.153 1.00 87.06 80 HIS A O 1
ATOM 625 N N . PHE A 1 81 ? -19.203 -5.650 5.391 1.00 85.69 81 PHE A N 1
ATOM 626 C CA . PHE A 1 81 ? -18.307 -6.807 5.302 1.00 85.69 81 PHE A CA 1
ATOM 627 C C . PHE A 1 81 ? -18.223 -7.325 3.861 1.00 85.69 81 PHE A C 1
ATOM 629 O O . PHE A 1 81 ? -19.196 -7.183 3.113 1.00 85.69 81 PHE A O 1
ATOM 636 N N . PRO A 1 82 ? -17.087 -7.917 3.450 1.00 82.25 82 PRO A N 1
ATOM 637 C CA . PRO A 1 82 ? -16.992 -8.554 2.148 1.00 82.25 82 PRO A CA 1
ATOM 638 C C . PRO A 1 82 ? -17.922 -9.773 2.145 1.00 82.25 82 PRO A C 1
ATOM 640 O O . PRO A 1 82 ? -17.862 -10.603 3.050 1.00 82.25 82 PRO A O 1
ATOM 643 N N . ARG A 1 83 ? -18.806 -9.866 1.149 1.00 78.94 83 ARG A N 1
ATOM 644 C CA . ARG A 1 83 ? -19.599 -11.079 0.920 1.00 78.94 83 ARG A CA 1
ATOM 645 C C . ARG A 1 83 ? -18.708 -12.111 0.232 1.00 78.94 83 ARG A C 1
ATOM 647 O O . ARG A 1 83 ? -17.909 -11.740 -0.622 1.00 78.94 83 ARG A O 1
ATOM 654 N N . GLY A 1 84 ? -18.830 -13.379 0.625 1.00 69.88 84 GLY A N 1
ATOM 655 C CA . GLY A 1 84 ? -18.017 -14.476 0.084 1.00 69.88 84 GLY A CA 1
ATOM 656 C C . GLY A 1 84 ? -18.190 -14.701 -1.422 1.00 69.88 84 GLY A C 1
ATOM 657 O O . GLY A 1 84 ? -17.297 -15.251 -2.059 1.00 69.88 84 GLY A O 1
ATOM 658 N N . ASP A 1 85 ? -19.290 -14.214 -1.999 1.00 67.12 85 ASP A N 1
ATOM 659 C CA . ASP A 1 85 ? -19.574 -14.338 -3.422 1.00 67.12 85 ASP A CA 1
ATOM 660 C C . ASP A 1 85 ? -19.042 -13.107 -4.172 1.00 67.12 85 ASP A C 1
ATOM 662 O O . ASP A 1 85 ? -19.662 -12.041 -4.202 1.00 67.12 85 ASP A O 1
ATOM 666 N N . GLU A 1 86 ? -17.872 -13.251 -4.802 1.00 59.66 86 GLU A N 1
ATOM 667 C CA . GLU A 1 86 ? -17.211 -12.201 -5.599 1.00 59.66 86 GLU A CA 1
ATOM 668 C C . GLU A 1 86 ? -18.079 -11.655 -6.757 1.00 59.66 86 GLU A C 1
ATOM 670 O O . GLU A 1 86 ? -17.767 -10.604 -7.316 1.00 59.66 86 GLU A O 1
ATOM 675 N N . GLN A 1 87 ? -19.189 -12.322 -7.099 1.00 56.25 87 GLN A N 1
ATOM 676 C CA . GLN A 1 87 ? -20.088 -11.948 -8.198 1.00 56.25 87 GLN A CA 1
ATOM 677 C C . GLN A 1 87 ? -20.946 -10.698 -7.930 1.00 56.25 87 GLN A C 1
ATOM 679 O O . GLN A 1 87 ? -21.412 -10.083 -8.885 1.00 56.25 87 GLN A O 1
ATOM 684 N N . ASP A 1 88 ? -21.095 -10.259 -6.677 1.00 54.78 88 ASP A N 1
ATOM 685 C CA . ASP A 1 88 ? -21.893 -9.070 -6.325 1.00 54.78 88 ASP A CA 1
ATOM 686 C C . ASP A 1 88 ? -21.081 -7.755 -6.322 1.00 54.78 88 ASP A C 1
ATOM 688 O O . ASP A 1 88 ? -21.608 -6.686 -5.990 1.00 54.78 88 ASP A O 1
ATOM 692 N N . GLN A 1 89 ? -19.792 -7.786 -6.700 1.00 58.66 89 GLN A N 1
ATOM 693 C CA . GLN A 1 89 ? -18.963 -6.572 -6.731 1.00 58.66 89 GLN A CA 1
ATOM 694 C C . GLN A 1 89 ? -19.464 -5.526 -7.738 1.00 58.66 89 GLN A C 1
ATOM 696 O O . GLN A 1 89 ? -19.209 -4.341 -7.534 1.00 58.66 89 GLN A O 1
ATOM 701 N N . ASP A 1 90 ? -20.221 -5.909 -8.769 1.00 56.97 90 ASP A N 1
ATOM 702 C CA . ASP A 1 90 ? -20.598 -5.009 -9.869 1.00 56.97 90 ASP A CA 1
ATOM 703 C C . ASP A 1 90 ? -21.560 -3.869 -9.487 1.00 56.97 90 ASP A C 1
ATOM 705 O O . ASP A 1 90 ? -21.556 -2.811 -10.123 1.00 56.97 90 ASP A O 1
ATOM 709 N N . ALA A 1 91 ? -22.350 -4.019 -8.419 1.00 54.75 91 ALA A N 1
ATOM 710 C CA . ALA A 1 91 ? -23.274 -2.967 -7.983 1.00 54.75 91 ALA A CA 1
ATOM 711 C C . ALA A 1 91 ? -22.600 -1.890 -7.104 1.00 54.75 91 ALA A C 1
ATOM 713 O O . ALA A 1 91 ? -23.014 -0.729 -7.118 1.00 54.75 91 ALA A O 1
ATOM 714 N N . LEU A 1 92 ? -21.546 -2.252 -6.363 1.00 59.25 92 LEU A N 1
ATOM 715 C CA . LEU A 1 92 ? -20.770 -1.343 -5.500 1.00 59.25 92 LEU A CA 1
ATOM 716 C C . LEU A 1 92 ? -19.489 -0.821 -6.175 1.00 59.25 92 LEU A C 1
ATOM 718 O O . LEU A 1 92 ? -18.927 0.181 -5.731 1.00 59.25 92 LEU A O 1
ATOM 722 N N . SER A 1 93 ? -19.026 -1.466 -7.248 1.00 59.19 93 SER A N 1
ATOM 723 C CA . SER A 1 93 ? -17.755 -1.171 -7.924 1.00 59.19 93 SER A CA 1
ATOM 724 C C . SER A 1 93 ? -17.758 0.123 -8.734 1.00 59.19 93 SER A C 1
ATOM 726 O O . SER A 1 93 ? -16.684 0.645 -9.048 1.00 59.19 93 SER A O 1
ATOM 728 N N . LYS A 1 94 ? -18.926 0.697 -9.053 1.00 72.06 94 LYS A N 1
ATOM 729 C CA . LYS A 1 94 ? -19.019 1.919 -9.865 1.00 72.06 94 LYS A CA 1
ATOM 730 C C . LYS A 1 94 ? -18.536 3.147 -9.073 1.00 72.06 94 LYS A C 1
ATOM 732 O O . LYS A 1 94 ? -19.319 3.905 -8.509 1.00 72.06 94 LYS A O 1
ATOM 737 N N . GLY A 1 95 ? -17.217 3.344 -9.039 1.00 79.25 95 GLY A N 1
ATOM 738 C CA . GLY A 1 95 ? -16.537 4.463 -8.375 1.00 79.25 95 GLY A CA 1
ATOM 739 C C . GLY A 1 95 ? -15.759 4.099 -7.105 1.00 79.25 95 GLY A C 1
ATOM 740 O O . GLY A 1 95 ? -15.201 4.997 -6.472 1.00 79.25 95 GLY A O 1
ATOM 741 N N . MET A 1 96 ? -15.697 2.817 -6.736 1.00 84.25 96 MET A N 1
ATOM 742 C CA . MET A 1 96 ? -14.824 2.340 -5.663 1.00 84.25 96 MET A CA 1
ATOM 743 C C . MET A 1 96 ? -13.417 2.058 -6.212 1.00 84.25 96 MET A C 1
ATOM 745 O O . MET A 1 96 ? -13.290 1.402 -7.247 1.00 84.25 96 MET A O 1
ATOM 749 N N . PRO A 1 97 ? -12.342 2.531 -5.555 1.00 81.56 97 PRO A N 1
ATOM 750 C CA . PRO A 1 97 ? -10.986 2.140 -5.912 1.00 81.56 97 PRO A CA 1
ATOM 751 C C . PRO A 1 97 ? -10.787 0.626 -5.780 1.00 81.56 97 PRO A C 1
ATOM 753 O O . PRO A 1 97 ? -11.456 -0.039 -4.985 1.00 81.56 97 PRO A O 1
ATOM 756 N N . PHE A 1 98 ? -9.823 0.094 -6.531 1.00 74.19 98 PHE A N 1
ATOM 757 C CA . PHE A 1 98 ? -9.478 -1.325 -6.493 1.00 74.19 98 PHE A CA 1
ATOM 758 C C . PHE A 1 98 ? -9.186 -1.797 -5.051 1.00 74.19 98 PHE A C 1
ATOM 760 O O . PHE A 1 98 ? -8.570 -1.071 -4.267 1.00 74.19 98 PHE A O 1
ATOM 767 N N . ASN A 1 99 ? -9.635 -3.009 -4.701 1.00 76.25 99 ASN A N 1
ATOM 768 C CA . ASN A 1 99 ? -9.510 -3.619 -3.366 1.00 76.25 99 ASN A CA 1
ATOM 769 C C . ASN A 1 99 ? -10.168 -2.855 -2.204 1.00 76.25 99 ASN A C 1
ATOM 771 O O . ASN A 1 99 ? -9.832 -3.125 -1.054 1.00 76.25 99 ASN A O 1
ATOM 775 N N . CYS A 1 100 ? -11.073 -1.908 -2.452 1.00 83.75 100 CYS A N 1
ATOM 776 C CA . CYS A 1 100 ? -11.827 -1.254 -1.382 1.00 83.75 100 CYS A CA 1
ATOM 777 C C . CYS A 1 100 ? -13.195 -1.925 -1.208 1.00 83.75 100 CYS A C 1
ATOM 779 O O . CYS A 1 100 ? -13.919 -2.124 -2.177 1.00 83.75 100 CYS A O 1
ATOM 781 N N . HIS A 1 101 ? -13.562 -2.249 0.031 1.00 85.12 101 HIS A N 1
ATOM 782 C CA . HIS A 1 101 ? -14.824 -2.918 0.360 1.00 85.12 101 HIS A CA 1
ATOM 783 C C . HIS A 1 101 ? -15.939 -1.934 0.708 1.00 85.12 101 HIS A C 1
ATOM 785 O O . HIS A 1 101 ? -17.103 -2.206 0.438 1.00 85.12 101 HIS A O 1
ATOM 791 N N . PHE A 1 102 ? -15.603 -0.783 1.295 1.00 88.56 102 PHE A N 1
ATOM 792 C CA . PHE A 1 102 ? -16.580 0.266 1.575 1.00 88.56 102 PHE A CA 1
ATOM 793 C C . PHE A 1 102 ? -15.935 1.648 1.627 1.00 88.56 102 PHE A C 1
ATOM 795 O O . PHE A 1 102 ? -14.712 1.790 1.694 1.00 88.56 102 PHE A O 1
ATOM 802 N N . MET A 1 103 ? -16.768 2.684 1.571 1.00 90.62 103 MET A N 1
ATOM 803 C CA . MET A 1 103 ? -16.343 4.075 1.642 1.00 90.62 103 MET A CA 1
ATOM 804 C C . MET A 1 103 ? -17.144 4.804 2.706 1.00 90.62 103 MET A C 1
ATOM 806 O O . MET A 1 103 ? -18.352 4.621 2.825 1.00 90.62 103 MET A O 1
ATOM 810 N N . THR A 1 104 ? -16.466 5.664 3.452 1.00 90.69 104 THR A N 1
ATOM 811 C CA . THR A 1 104 ? -17.106 6.594 4.376 1.00 90.69 104 THR A CA 1
ATOM 812 C C . THR A 1 104 ? -16.755 8.028 4.006 1.00 90.69 104 THR A C 1
ATOM 814 O O . THR A 1 104 ? -15.826 8.294 3.234 1.00 90.69 104 THR A O 1
ATOM 817 N N . GLN A 1 105 ? -17.542 8.981 4.502 1.00 92.75 105 GLN A N 1
ATOM 818 C CA . GLN A 1 105 ? -17.391 10.391 4.161 1.00 92.75 105 GLN A CA 1
ATOM 819 C C . GLN A 1 105 ? -17.233 11.224 5.422 1.00 92.75 105 GLN A C 1
ATOM 821 O O . GLN A 1 105 ? -18.054 11.164 6.333 1.00 92.75 105 GLN A O 1
ATOM 826 N N . ARG A 1 106 ? -16.184 12.044 5.447 1.00 91.56 106 ARG A N 1
ATOM 827 C CA . ARG A 1 106 ? -15.928 13.005 6.514 1.00 91.56 106 ARG A CA 1
ATOM 828 C C . ARG A 1 106 ? -16.126 14.414 5.984 1.00 91.56 106 ARG A C 1
ATOM 830 O O . ARG A 1 106 ? -15.403 14.837 5.084 1.00 91.56 106 ARG A O 1
ATOM 837 N N . SER A 1 107 ? -17.060 15.157 6.569 1.00 92.94 107 SER A N 1
ATOM 838 C CA . SER A 1 107 ? -17.194 16.591 6.308 1.00 92.94 107 SER A CA 1
ATOM 839 C C . SER A 1 107 ? -16.315 17.379 7.279 1.00 92.94 107 SER A C 1
ATOM 841 O O . SER A 1 107 ? -16.399 17.197 8.495 1.00 92.94 107 SER A O 1
ATOM 843 N N . LYS A 1 108 ? -15.439 18.245 6.762 1.00 92.00 108 LYS A N 1
ATOM 844 C CA . LYS A 1 108 ? -14.636 19.168 7.576 1.00 92.00 108 LYS A CA 1
ATOM 845 C C . LYS A 1 108 ? -14.568 20.517 6.873 1.00 92.00 108 LYS A C 1
ATOM 847 O O . LYS A 1 108 ? -14.016 20.615 5.783 1.00 92.00 108 LYS A O 1
ATOM 852 N N . ARG A 1 109 ? -15.099 21.564 7.520 1.00 94.19 109 ARG A N 1
ATOM 853 C CA . ARG A 1 109 ? -15.126 22.946 6.990 1.00 94.19 109 ARG A CA 1
ATOM 854 C C . ARG A 1 109 ? -15.777 23.045 5.598 1.00 94.19 109 ARG A C 1
ATOM 856 O O . ARG A 1 109 ? -15.249 23.708 4.716 1.00 94.19 109 ARG A O 1
ATOM 863 N N . GLY A 1 110 ? -16.883 22.331 5.384 1.00 92.81 110 GLY A N 1
ATOM 864 C CA . GLY A 1 110 ? -17.608 22.320 4.105 1.00 92.81 110 GLY A CA 1
ATOM 865 C C . GLY A 1 110 ? -16.993 21.438 3.011 1.00 92.81 110 GLY A C 1
ATOM 866 O O . GLY A 1 110 ? -17.670 21.140 2.034 1.00 92.81 110 GLY A O 1
ATOM 867 N N . ALA A 1 111 ? -15.758 20.954 3.179 1.00 93.88 111 ALA A N 1
ATOM 868 C CA . ALA A 1 111 ? -15.159 19.983 2.271 1.00 93.88 111 ALA A CA 1
ATOM 869 C C . ALA A 1 111 ? -15.536 18.550 2.676 1.00 93.88 111 ALA A C 1
ATOM 871 O O . ALA A 1 111 ? -15.375 18.160 3.838 1.00 93.88 111 ALA A O 1
ATOM 872 N N . ILE A 1 112 ? -15.997 17.754 1.708 1.00 93.94 112 ILE A N 1
ATOM 873 C CA . ILE A 1 112 ? -16.281 16.325 1.887 1.00 93.94 112 ILE A CA 1
ATOM 874 C C . ILE A 1 112 ? -15.041 15.528 1.477 1.00 93.94 112 ILE A C 1
ATOM 876 O O . ILE A 1 112 ? -14.642 15.532 0.313 1.00 93.94 112 ILE A O 1
ATOM 880 N N . LYS A 1 113 ? -14.443 14.812 2.429 1.00 91.88 113 LYS A N 1
ATOM 881 C CA . LYS A 1 113 ? -13.352 13.867 2.182 1.00 91.88 113 LYS A CA 1
ATOM 882 C C . LYS A 1 113 ? -13.901 12.443 2.176 1.00 91.88 113 LYS A C 1
ATOM 884 O O . LYS A 1 113 ? -14.455 11.993 3.176 1.00 91.88 113 LYS A O 1
ATOM 889 N N . ARG A 1 114 ? -13.711 11.729 1.066 1.00 91.19 114 ARG A N 1
ATOM 890 C CA . ARG A 1 114 ? -14.003 10.291 0.965 1.00 91.19 114 ARG A CA 1
ATOM 891 C C . ARG A 1 114 ? -12.836 9.482 1.528 1.00 91.19 114 ARG A C 1
ATOM 893 O O . ARG A 1 114 ? -11.677 9.814 1.276 1.00 91.19 114 ARG A O 1
ATOM 900 N N . MET A 1 115 ? -13.147 8.448 2.296 1.00 89.81 115 MET A N 1
ATOM 901 C CA . MET A 1 115 ? -12.193 7.502 2.872 1.00 89.81 115 MET A CA 1
ATOM 902 C C . MET A 1 115 ? -12.590 6.111 2.408 1.00 89.81 115 MET A C 1
ATOM 904 O O . MET A 1 115 ? -13.756 5.749 2.511 1.00 89.81 115 MET A O 1
ATOM 908 N N . TYR A 1 116 ? -11.639 5.360 1.868 1.00 87.44 116 TYR A N 1
ATOM 909 C CA . TYR A 1 116 ? -11.887 4.037 1.314 1.00 87.44 116 TYR A CA 1
ATOM 910 C C . TYR A 1 116 ? -11.242 2.996 2.216 1.00 87.44 116 TYR A C 1
ATOM 912 O O . TYR A 1 116 ? -10.081 3.136 2.604 1.00 87.44 116 TYR A O 1
ATOM 920 N N . TRP A 1 117 ? -12.012 1.974 2.556 1.00 89.25 117 TRP A N 1
ATOM 921 C CA . TRP A 1 117 ? -11.655 0.978 3.548 1.00 89.25 117 TRP A CA 1
ATOM 922 C C . TRP A 1 117 ? -11.631 -0.392 2.907 1.00 89.25 117 TRP A C 1
ATOM 924 O O . TRP A 1 117 ? -12.452 -0.711 2.044 1.00 89.25 117 TRP A O 1
ATOM 934 N N . ARG A 1 118 ? -10.696 -1.218 3.361 1.00 87.81 118 ARG A N 1
ATOM 935 C CA . ARG A 1 118 ? -10.615 -2.617 2.977 1.00 87.81 118 ARG A CA 1
ATOM 936 C C . ARG A 1 118 ? -10.398 -3.478 4.201 1.00 87.81 118 ARG A C 1
ATOM 938 O O . ARG A 1 118 ? -9.660 -3.121 5.114 1.00 87.81 118 ARG A O 1
ATOM 945 N N . TRP A 1 119 ? -11.042 -4.623 4.162 1.00 85.81 119 TRP A N 1
ATOM 946 C CA . TRP A 1 119 ? -10.804 -5.728 5.067 1.00 85.81 119 TRP A CA 1
ATOM 947 C C . TRP A 1 119 ? -9.586 -6.465 4.545 1.00 85.81 119 TRP A C 1
ATOM 949 O O . TRP A 1 119 ? -9.465 -6.700 3.345 1.00 85.81 119 TRP A O 1
ATOM 959 N N . VAL A 1 120 ? -8.66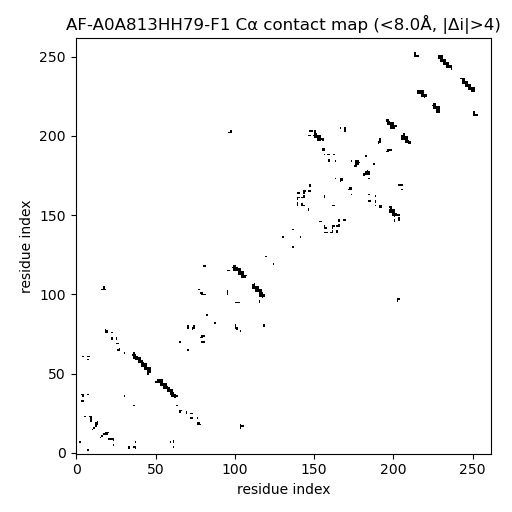4 -6.782 5.436 1.00 81.62 120 VAL A N 1
ATOM 960 C CA . VAL A 1 120 ? -7.467 -7.542 5.096 1.00 81.62 120 VAL A CA 1
ATOM 961 C C . VAL A 1 120 ? -7.387 -8.744 6.025 1.00 81.62 120 VAL A C 1
ATOM 963 O O . VAL A 1 120 ? -7.776 -8.628 7.191 1.00 81.62 120 VAL A O 1
ATOM 966 N N . PRO A 1 121 ? -6.882 -9.892 5.552 1.00 81.00 121 PRO A N 1
ATOM 967 C CA . PRO A 1 121 ? -6.601 -11.019 6.425 1.00 81.00 121 PRO A CA 1
ATOM 968 C C . PRO A 1 121 ? -5.685 -10.619 7.585 1.00 81.00 121 PRO A C 1
ATOM 970 O O . PRO A 1 121 ? -4.801 -9.771 7.432 1.00 81.00 121 PRO A O 1
ATOM 973 N N . PHE A 1 122 ? -5.834 -11.277 8.736 1.00 76.31 122 PHE A N 1
ATOM 974 C CA . PHE A 1 122 ? -5.064 -10.951 9.941 1.00 76.31 122 PHE A CA 1
ATOM 975 C C . PHE A 1 122 ? -3.543 -10.967 9.713 1.00 76.31 122 PHE A C 1
ATOM 977 O O . PHE A 1 122 ? -2.840 -10.062 10.157 1.00 76.31 122 PHE A O 1
ATOM 984 N N . PHE A 1 123 ? -3.022 -11.931 8.948 1.00 71.56 123 PHE A N 1
ATOM 985 C CA . PHE A 1 123 ? -1.591 -11.990 8.624 1.00 71.56 123 PHE A CA 1
ATOM 986 C C . PHE A 1 123 ? -1.111 -10.781 7.798 1.00 71.56 123 PHE A C 1
ATOM 988 O O . PHE A 1 123 ? 0.056 -10.394 7.875 1.00 71.56 123 PHE A O 1
ATOM 995 N N . GLU A 1 124 ? -1.983 -10.182 6.983 1.00 73.12 124 GLU A N 1
ATOM 996 C CA . GLU A 1 124 ? -1.690 -8.951 6.249 1.00 73.12 124 GLU A CA 1
ATOM 997 C C . GLU A 1 124 ? -1.794 -7.747 7.192 1.00 73.12 124 GLU A C 1
ATOM 999 O O . GLU A 1 124 ? -0.896 -6.906 7.196 1.00 73.12 124 GLU A O 1
ATOM 1004 N N . ALA A 1 125 ? -2.807 -7.710 8.065 1.00 75.81 125 ALA A N 1
ATOM 1005 C CA . ALA A 1 125 ? -2.943 -6.689 9.105 1.00 75.81 125 ALA A CA 1
ATOM 1006 C C . ALA A 1 125 ? -1.719 -6.633 10.035 1.00 75.81 125 ALA A C 1
ATOM 1008 O O . ALA A 1 125 ? -1.221 -5.548 10.319 1.00 75.81 125 ALA A O 1
ATOM 1009 N N . GLN A 1 126 ? -1.166 -7.777 10.447 1.00 69.25 126 GLN A N 1
ATOM 1010 C CA . GLN A 1 126 ? 0.053 -7.831 11.263 1.00 69.25 126 GLN A CA 1
ATOM 1011 C C . GLN A 1 126 ? 1.260 -7.211 10.553 1.00 69.25 126 GLN A C 1
ATOM 1013 O O . GLN A 1 126 ? 2.055 -6.505 11.178 1.00 69.25 126 GLN A O 1
ATOM 1018 N N . LYS A 1 127 ? 1.388 -7.430 9.236 1.00 65.81 127 LYS A N 1
ATOM 1019 C CA . LYS A 1 127 ? 2.409 -6.750 8.427 1.00 65.81 127 LYS A CA 1
ATOM 1020 C C . LYS A 1 127 ? 2.164 -5.244 8.452 1.00 65.81 127 LYS A C 1
ATOM 1022 O O . LYS A 1 127 ? 3.117 -4.498 8.625 1.00 65.81 127 LYS A O 1
ATOM 1027 N N . LEU A 1 128 ? 0.904 -4.809 8.352 1.00 63.84 128 LEU A N 1
ATOM 1028 C CA . LEU A 1 128 ? 0.522 -3.396 8.409 1.00 63.84 128 LEU A CA 1
ATOM 1029 C C . LEU A 1 128 ? 0.778 -2.742 9.778 1.00 63.84 128 LEU A C 1
ATOM 1031 O O . LEU A 1 128 ? 1.220 -1.596 9.830 1.00 63.84 128 LEU A O 1
ATOM 1035 N N . GLN A 1 129 ? 0.551 -3.461 10.876 1.00 62.34 129 GLN A N 1
ATOM 1036 C CA . GLN A 1 129 ? 0.682 -2.947 12.242 1.00 62.34 129 GLN A CA 1
ATOM 1037 C C . GLN A 1 129 ? 2.141 -2.700 12.639 1.00 62.34 129 GLN A C 1
ATOM 1039 O O . GLN A 1 129 ? 2.438 -1.686 13.272 1.00 62.34 129 GLN A O 1
ATOM 1044 N N . ARG A 1 130 ? 3.073 -3.550 12.180 1.00 55.12 130 ARG A N 1
ATOM 1045 C CA . ARG A 1 130 ? 4.519 -3.298 12.328 1.00 55.12 130 ARG A CA 1
ATOM 1046 C C . ARG A 1 130 ? 4.946 -1.965 11.700 1.00 55.12 130 ARG A C 1
ATOM 1048 O O . ARG A 1 130 ? 5.950 -1.402 12.117 1.00 55.12 130 ARG A O 1
ATOM 1055 N N . PHE A 1 131 ? 4.164 -1.420 10.763 1.00 50.25 131 PHE A N 1
ATOM 1056 C CA . PHE A 1 131 ? 4.465 -0.145 10.115 1.00 50.25 131 PHE A CA 1
ATOM 1057 C C . PHE A 1 131 ? 3.981 1.104 10.878 1.00 50.25 131 PHE A C 1
ATOM 1059 O O . PHE A 1 131 ? 4.388 2.209 10.524 1.00 50.25 131 PHE A O 1
ATOM 1066 N N . ILE A 1 132 ? 3.122 0.983 11.899 1.00 53.31 132 ILE A N 1
ATOM 1067 C CA . ILE A 1 132 ? 2.681 2.146 12.701 1.00 53.31 132 ILE A CA 1
ATOM 1068 C C . ILE A 1 132 ? 3.715 2.487 13.787 1.00 53.31 132 ILE A C 1
ATOM 1070 O O . ILE A 1 132 ? 3.900 3.658 14.098 1.00 53.31 132 ILE A O 1
ATOM 1074 N N . ASN A 1 133 ? 4.504 1.506 14.236 1.00 51.66 133 ASN A N 1
ATOM 1075 C CA . ASN A 1 133 ? 5.611 1.691 15.186 1.00 51.66 133 ASN A CA 1
ATOM 1076 C C . ASN A 1 133 ? 6.938 2.097 14.502 1.00 51.66 133 ASN A C 1
ATOM 1078 O O . ASN A 1 133 ? 8.022 1.833 15.014 1.00 51.66 133 ASN A O 1
ATOM 1082 N N . MET A 1 134 ? 6.878 2.716 13.318 1.00 48.69 134 MET A N 1
ATOM 1083 C CA . MET A 1 134 ? 8.051 3.059 12.502 1.00 48.69 134 MET A CA 1
ATOM 1084 C C . MET A 1 134 ? 8.741 4.357 12.941 1.00 48.69 134 MET A C 1
ATOM 1086 O O . MET A 1 134 ? 8.948 5.264 12.133 1.00 48.69 134 MET A O 1
ATOM 1090 N N . GLY A 1 135 ? 9.194 4.410 14.190 1.00 52.66 135 GLY A N 1
ATOM 1091 C CA . GLY A 1 135 ? 10.337 5.266 14.518 1.00 52.66 135 GLY A CA 1
ATOM 1092 C C . GLY A 1 135 ? 11.578 4.921 13.671 1.00 52.66 135 GLY A C 1
ATOM 1093 O O . GLY A 1 135 ? 12.440 5.769 13.479 1.00 52.66 135 GLY A O 1
ATOM 1094 N N . GLU A 1 136 ? 11.630 3.713 13.084 1.00 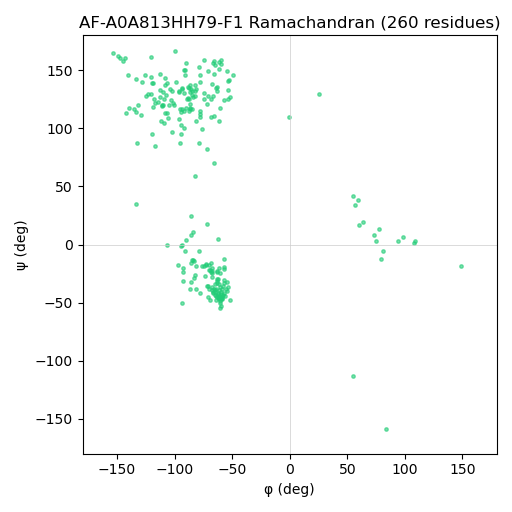61.47 136 GLU A N 1
ATOM 1095 C CA . GLU A 1 136 ? 12.820 3.152 12.424 1.00 61.47 136 GLU A CA 1
ATOM 1096 C C . GLU A 1 136 ? 12.556 2.526 11.037 1.00 61.47 136 GLU A C 1
ATOM 1098 O O . GLU A 1 136 ? 13.176 1.531 10.670 1.00 61.47 136 GLU A O 1
ATOM 1103 N N . ALA A 1 137 ? 11.638 3.068 10.225 1.00 73.88 137 ALA A N 1
ATOM 1104 C CA . ALA A 1 137 ? 11.472 2.560 8.855 1.00 73.88 137 ALA A CA 1
ATOM 1105 C C . ALA A 1 137 ? 12.792 2.647 8.070 1.00 73.88 137 ALA A C 1
ATOM 1107 O O . ALA A 1 137 ? 13.347 3.742 7.878 1.00 73.88 137 ALA A O 1
ATOM 1108 N N . THR A 1 138 ? 13.251 1.517 7.533 1.00 88.94 138 THR A N 1
ATOM 1109 C CA . THR A 1 138 ? 14.434 1.493 6.663 1.00 88.94 138 THR A CA 1
ATOM 1110 C C . THR A 1 138 ? 14.215 2.380 5.429 1.00 88.94 138 THR A C 1
ATOM 1112 O O . THR A 1 138 ? 13.081 2.711 5.056 1.00 88.94 138 THR A O 1
ATOM 1115 N N . ALA A 1 139 ? 15.297 2.819 4.778 1.00 90.88 139 ALA A N 1
ATOM 1116 C CA . ALA A 1 139 ? 15.190 3.609 3.546 1.00 90.88 139 ALA A CA 1
ATOM 1117 C C . ALA A 1 139 ? 14.355 2.880 2.469 1.00 90.88 139 ALA A C 1
ATOM 1119 O O . ALA A 1 139 ? 13.514 3.499 1.813 1.00 90.88 139 ALA A O 1
ATOM 1120 N N . ASP A 1 140 ? 14.513 1.559 2.375 1.00 94.56 140 ASP A N 1
ATOM 1121 C CA . ASP A 1 140 ? 13.791 0.694 1.441 1.00 94.56 140 ASP A CA 1
ATOM 1122 C C . ASP A 1 140 ? 12.280 0.662 1.712 1.00 94.56 140 ASP A C 1
ATOM 1124 O O . ASP A 1 140 ? 11.468 0.807 0.794 1.00 94.56 140 ASP A O 1
ATOM 1128 N N . GLU A 1 141 ? 11.871 0.537 2.977 1.00 92.38 141 GLU A N 1
ATOM 1129 C CA . GLU A 1 141 ? 10.453 0.524 3.358 1.00 92.38 141 GLU A CA 1
ATOM 1130 C C . GLU A 1 141 ? 9.771 1.872 3.129 1.00 92.38 141 GLU A C 1
ATOM 1132 O O . GLU A 1 141 ? 8.595 1.908 2.728 1.00 92.38 141 GLU A O 1
ATOM 1137 N N . ARG A 1 142 ? 10.504 2.969 3.372 1.00 91.31 142 ARG A N 1
ATOM 1138 C CA . ARG A 1 142 ? 10.047 4.337 3.097 1.00 91.31 142 ARG A CA 1
ATOM 1139 C C . ARG A 1 142 ? 9.837 4.546 1.605 1.00 91.31 142 ARG A C 1
ATOM 1141 O O . ARG A 1 142 ? 8.762 5.009 1.218 1.00 91.31 142 ARG A O 1
ATOM 1148 N N . TRP A 1 143 ? 10.799 4.142 0.776 1.00 95.31 143 TRP A N 1
ATOM 1149 C CA . TRP A 1 143 ? 10.657 4.212 -0.677 1.00 95.31 143 TRP A CA 1
ATOM 1150 C C . TRP A 1 143 ? 9.472 3.370 -1.161 1.00 95.31 143 TRP A C 1
ATOM 1152 O O . TRP A 1 143 ? 8.606 3.886 -1.865 1.00 95.31 143 TRP A O 1
ATOM 1162 N N . ALA A 1 144 ? 9.357 2.116 -0.714 1.00 95.19 144 ALA A N 1
ATOM 1163 C CA . ALA A 1 144 ? 8.270 1.235 -1.139 1.00 95.19 144 ALA A CA 1
ATOM 1164 C C . ALA A 1 144 ? 6.896 1.768 -0.708 1.00 95.19 144 ALA A C 1
ATOM 1166 O O . ALA A 1 144 ? 5.898 1.545 -1.388 1.00 95.19 144 ALA A O 1
ATOM 1167 N N . LYS A 1 145 ? 6.822 2.478 0.428 1.00 89.56 145 LYS A N 1
ATOM 1168 C CA . LYS A 1 145 ? 5.585 3.118 0.904 1.00 89.56 145 LYS A CA 1
ATOM 1169 C C . LYS A 1 145 ? 5.212 4.288 0.005 1.00 89.56 145 LYS A C 1
ATOM 1171 O O . LYS A 1 145 ? 4.064 4.379 -0.418 1.00 89.56 145 LYS A O 1
ATOM 1176 N N . TYR A 1 146 ? 6.185 5.145 -0.293 1.00 92.62 146 TYR A N 1
ATOM 1177 C CA . TYR A 1 146 ? 5.993 6.273 -1.194 1.00 92.62 146 TYR A CA 1
ATOM 1178 C C . TYR A 1 146 ? 5.566 5.805 -2.590 1.00 92.62 146 TYR A C 1
ATOM 1180 O O . TYR A 1 146 ? 4.579 6.304 -3.122 1.00 92.62 146 TYR A O 1
ATOM 1188 N N . ALA A 1 147 ? 6.253 4.803 -3.147 1.00 94.81 147 ALA A N 1
ATOM 1189 C CA . ALA A 1 147 ? 5.922 4.226 -4.443 1.00 94.81 147 ALA A CA 1
ATOM 1190 C C . ALA A 1 147 ? 4.497 3.657 -4.456 1.00 94.81 147 ALA A C 1
ATOM 1192 O O . ALA A 1 147 ? 3.730 3.998 -5.344 1.00 94.81 147 ALA A O 1
ATOM 1193 N N . PHE A 1 148 ? 4.105 2.878 -3.441 1.00 92.06 148 PHE A N 1
ATOM 1194 C CA . PHE A 1 148 ? 2.763 2.289 -3.356 1.00 92.06 148 PHE A CA 1
ATOM 1195 C C . PHE A 1 148 ? 1.629 3.326 -3.298 1.00 92.06 148 PHE A C 1
ATOM 1197 O O . PHE A 1 148 ? 0.543 3.083 -3.813 1.00 92.06 148 PHE A O 1
ATOM 1204 N N . GLN A 1 149 ? 1.868 4.474 -2.657 1.00 88.75 149 GLN A N 1
ATOM 1205 C CA . GLN A 1 149 ? 0.881 5.553 -2.525 1.00 88.75 149 GLN A CA 1
ATOM 1206 C C . GLN A 1 149 ? 0.816 6.475 -3.747 1.00 88.75 149 GLN A C 1
ATOM 1208 O O . GLN A 1 149 ? -0.108 7.282 -3.856 1.00 88.75 149 GLN A O 1
ATOM 1213 N N . LYS A 1 150 ? 1.811 6.405 -4.633 1.00 90.06 150 LYS A N 1
ATOM 1214 C CA . LYS A 1 150 ? 1.906 7.258 -5.810 1.00 90.06 150 LYS A CA 1
ATOM 1215 C C . LYS A 1 150 ? 1.142 6.619 -6.967 1.00 90.06 150 LYS A C 1
ATOM 1217 O O . LYS A 1 150 ? 1.313 5.441 -7.237 1.00 90.06 150 LYS A O 1
ATOM 1222 N N . GLU A 1 151 ? 0.350 7.414 -7.677 1.00 91.00 151 GLU A N 1
ATOM 1223 C CA . GLU A 1 151 ? -0.217 7.037 -8.977 1.00 91.00 151 GLU A CA 1
ATOM 1224 C C . GLU A 1 151 ? 0.723 7.473 -10.112 1.00 91.00 151 GLU A C 1
ATOM 1226 O O . GLU A 1 151 ? 1.392 8.510 -10.027 1.00 91.00 151 GLU A O 1
ATOM 1231 N N . GLY A 1 152 ? 0.775 6.687 -11.187 1.00 92.62 152 GLY A N 1
ATOM 1232 C CA . GLY A 1 152 ? 1.645 6.941 -12.334 1.00 92.62 152 GLY A CA 1
ATOM 1233 C C . GLY A 1 152 ? 3.075 6.421 -12.153 1.00 92.62 152 GLY A C 1
ATOM 1234 O O . GLY A 1 152 ? 3.333 5.490 -11.393 1.00 92.62 152 GLY A O 1
ATOM 1235 N N . VAL A 1 153 ? 4.017 6.978 -12.919 1.00 94.38 153 VAL A N 1
ATOM 1236 C CA . VAL A 1 153 ? 5.412 6.504 -12.944 1.00 94.38 153 VAL A CA 1
ATOM 1237 C C . VAL A 1 153 ? 6.099 6.797 -11.606 1.00 94.38 153 VAL A C 1
ATOM 1239 O O . VAL A 1 153 ? 6.132 7.943 -11.134 1.00 94.38 153 VAL A O 1
ATOM 1242 N N . VAL A 1 154 ? 6.661 5.764 -10.978 1.00 95.62 154 VAL A N 1
ATOM 1243 C CA . VAL A 1 154 ? 7.410 5.894 -9.722 1.00 95.62 154 VAL A CA 1
ATOM 1244 C C . VAL A 1 154 ? 8.893 6.142 -9.993 1.00 95.62 154 VAL A C 1
ATOM 1246 O O . VAL A 1 154 ? 9.404 5.837 -11.065 1.00 95.62 154 VAL A O 1
ATOM 1249 N N . GLN A 1 155 ? 9.585 6.743 -9.021 1.00 95.38 155 GLN A N 1
ATOM 1250 C CA . GLN A 1 155 ? 11.051 6.819 -9.061 1.00 95.38 155 GLN A CA 1
ATOM 1251 C C . GLN A 1 155 ? 11.635 5.405 -9.041 1.00 95.38 155 GLN A C 1
ATOM 1253 O O . GLN A 1 155 ? 10.963 4.498 -8.565 1.00 95.38 155 GLN A O 1
ATOM 1258 N N . PHE A 1 156 ? 12.858 5.204 -9.525 1.00 95.25 156 PHE A N 1
ATOM 1259 C CA . PHE A 1 156 ? 13.479 3.878 -9.497 1.00 95.25 156 PHE A CA 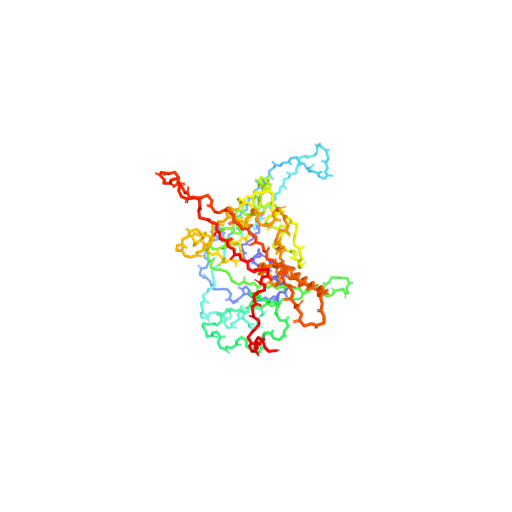1
ATOM 1260 C C . PHE A 1 156 ? 13.745 3.412 -8.048 1.00 95.25 156 PHE A C 1
ATOM 1262 O O . PHE A 1 156 ? 14.000 4.242 -7.166 1.00 95.25 156 PHE A O 1
ATOM 1269 N N . PRO A 1 157 ? 13.645 2.100 -7.774 1.00 96.94 157 PRO A N 1
ATOM 1270 C CA . PRO A 1 157 ? 13.973 1.525 -6.470 1.00 96.94 157 PRO A CA 1
ATOM 1271 C C . PRO A 1 157 ? 15.458 1.714 -6.123 1.00 96.94 157 PRO A C 1
ATOM 1273 O O . PRO A 1 157 ? 16.309 1.385 -6.951 1.00 96.94 157 PRO A O 1
ATOM 1276 N N . PRO A 1 158 ? 15.799 2.177 -4.903 1.00 96.44 158 PRO A N 1
ATOM 1277 C CA . PRO A 1 158 ? 17.195 2.357 -4.497 1.00 96.44 158 PRO A CA 1
ATOM 1278 C C . PRO A 1 158 ? 17.942 1.024 -4.368 1.00 96.44 158 PRO A C 1
ATOM 1280 O O . PRO A 1 158 ? 19.151 0.976 -4.562 1.00 96.44 158 PRO A O 1
ATOM 1283 N N . THR A 1 159 ? 17.224 -0.057 -4.055 1.00 98.12 159 THR A N 1
ATOM 1284 C CA . THR A 1 159 ? 17.766 -1.407 -3.882 1.00 98.12 159 THR A CA 1
ATOM 1285 C C . THR A 1 159 ? 16.787 -2.454 -4.420 1.00 98.12 159 THR A C 1
ATOM 1287 O O . THR A 1 159 ? 15.578 -2.209 -4.524 1.00 98.12 159 THR A O 1
ATOM 1290 N N . GLU A 1 160 ? 17.285 -3.659 -4.709 1.00 98.06 160 GLU A N 1
ATOM 1291 C CA . GLU A 1 160 ? 16.441 -4.819 -5.032 1.00 98.06 160 GLU A CA 1
ATOM 1292 C C . GLU A 1 160 ? 15.461 -5.144 -3.887 1.00 98.06 160 GLU A C 1
ATOM 1294 O O . GLU A 1 160 ? 14.298 -5.478 -4.126 1.00 98.06 160 GLU A O 1
ATOM 1299 N N . THR A 1 161 ? 15.894 -4.966 -2.635 1.00 97.75 161 THR A N 1
ATOM 1300 C CA . THR A 1 161 ? 15.066 -5.154 -1.436 1.00 97.75 161 THR A CA 1
ATOM 1301 C C . THR A 1 161 ? 13.867 -4.206 -1.418 1.00 97.75 161 THR A C 1
ATOM 1303 O O . THR A 1 161 ? 12.743 -4.648 -1.170 1.00 97.75 161 THR A O 1
ATOM 1306 N N . ALA A 1 162 ? 14.062 -2.925 -1.745 1.00 97.31 162 ALA A N 1
ATOM 1307 C CA . ALA A 1 162 ? 12.979 -1.946 -1.834 1.00 97.31 162 ALA A CA 1
ATOM 1308 C C . ALA A 1 162 ? 11.927 -2.348 -2.883 1.00 97.31 162 ALA A C 1
ATOM 1310 O O . ALA A 1 162 ? 10.720 -2.285 -2.617 1.00 97.31 162 ALA A O 1
ATOM 1311 N N . LEU A 1 163 ? 12.376 -2.836 -4.047 1.00 97.94 163 LEU A N 1
ATOM 1312 C CA . LEU A 1 163 ? 11.494 -3.374 -5.084 1.00 97.94 163 LEU A CA 1
ATOM 1313 C C . LEU A 1 163 ? 10.735 -4.613 -4.585 1.00 97.94 163 LEU A C 1
ATOM 1315 O O . LEU A 1 163 ? 9.517 -4.692 -4.750 1.00 97.94 163 LEU A O 1
ATOM 1319 N N . ALA A 1 164 ? 11.420 -5.547 -3.920 1.00 97.75 164 ALA A N 1
ATOM 1320 C CA . ALA A 1 164 ? 10.803 -6.742 -3.346 1.00 97.75 164 ALA A CA 1
ATOM 1321 C C . ALA A 1 164 ? 9.692 -6.389 -2.343 1.00 97.75 164 ALA A C 1
ATOM 1323 O O . ALA A 1 164 ? 8.617 -6.994 -2.364 1.00 97.75 164 ALA A O 1
ATOM 1324 N N . ILE A 1 165 ? 9.939 -5.400 -1.474 1.00 96.00 165 ILE A N 1
ATOM 1325 C CA . ILE A 1 165 ? 8.963 -4.911 -0.490 1.00 96.00 165 ILE A CA 1
ATOM 1326 C C . ILE A 1 165 ? 7.734 -4.342 -1.204 1.00 96.00 165 ILE A C 1
ATOM 1328 O O . ILE A 1 165 ? 6.611 -4.688 -0.833 1.00 96.00 165 ILE A O 1
ATOM 1332 N N . LEU A 1 166 ? 7.923 -3.514 -2.237 1.00 95.56 166 LEU A N 1
ATOM 1333 C CA . LEU A 1 166 ? 6.818 -2.958 -3.022 1.00 95.56 166 LEU A CA 1
ATOM 1334 C C . LEU A 1 166 ? 5.992 -4.059 -3.704 1.00 95.56 166 LEU A C 1
ATOM 1336 O O . LEU A 1 166 ? 4.772 -4.079 -3.554 1.00 95.56 166 LEU A O 1
ATOM 1340 N N . LEU A 1 167 ? 6.632 -4.996 -4.411 1.00 95.69 167 LEU A N 1
ATOM 1341 C CA . LEU A 1 167 ? 5.934 -6.071 -5.126 1.00 95.69 167 LEU A CA 1
ATOM 1342 C C . LEU A 1 167 ? 5.128 -6.957 -4.167 1.00 95.69 167 LEU A C 1
ATOM 1344 O O . LEU A 1 167 ? 3.944 -7.199 -4.405 1.00 95.69 167 LEU A O 1
ATOM 1348 N N . ARG A 1 168 ? 5.721 -7.351 -3.031 1.00 93.31 168 ARG A N 1
ATOM 1349 C CA . ARG A 1 168 ? 5.012 -8.09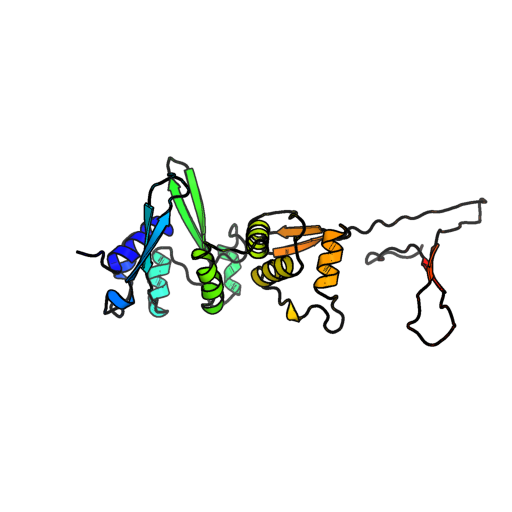6 -1.978 1.00 93.31 168 ARG A CA 1
ATOM 1350 C C . ARG A 1 168 ? 3.817 -7.315 -1.431 1.00 93.31 168 ARG A C 1
ATOM 1352 O O . ARG A 1 168 ? 2.766 -7.909 -1.208 1.00 93.31 168 ARG A O 1
ATOM 1359 N N . ARG A 1 169 ? 3.951 -5.995 -1.234 1.00 87.56 169 ARG A N 1
ATOM 1360 C CA . ARG A 1 169 ? 2.843 -5.118 -0.800 1.00 87.56 169 ARG A CA 1
ATOM 1361 C C . ARG A 1 169 ? 1.701 -5.068 -1.811 1.00 87.56 169 ARG A C 1
ATOM 1363 O O . ARG A 1 169 ? 0.554 -4.923 -1.410 1.00 87.56 169 ARG A O 1
ATOM 1370 N N . CYS A 1 170 ? 2.004 -5.240 -3.091 1.00 87.44 170 CYS A N 1
ATOM 1371 C CA . CYS A 1 170 ? 1.008 -5.310 -4.157 1.00 87.44 170 CYS A CA 1
ATOM 1372 C C . CYS A 1 170 ? 0.434 -6.726 -4.361 1.00 87.44 170 CYS A C 1
ATOM 1374 O O . CYS A 1 170 ? -0.263 -6.962 -5.344 1.00 87.44 170 CYS A O 1
ATOM 1376 N N . GLY A 1 171 ? 0.746 -7.678 -3.472 1.00 84.69 171 GLY A N 1
ATOM 1377 C CA . GLY A 1 171 ? 0.285 -9.066 -3.565 1.00 84.69 171 GLY A CA 1
ATOM 1378 C C . GLY A 1 171 ? 1.045 -9.926 -4.580 1.00 84.69 171 GLY A C 1
ATOM 1379 O O . GLY A 1 171 ? 0.592 -11.019 -4.908 1.00 84.69 171 GLY A O 1
ATOM 1380 N N . ILE A 1 172 ? 2.192 -9.465 -5.091 1.00 91.12 172 ILE A N 1
ATOM 1381 C CA . ILE A 1 172 ? 3.009 -10.226 -6.042 1.00 91.12 172 ILE A CA 1
ATOM 1382 C C . ILE A 1 172 ? 3.978 -11.129 -5.278 1.00 91.12 172 ILE A C 1
ATOM 1384 O O . ILE A 1 172 ? 4.775 -10.677 -4.451 1.00 91.12 172 ILE A O 1
ATOM 1388 N N . ASP A 1 173 ? 3.933 -12.420 -5.597 1.00 91.62 173 ASP A N 1
ATOM 1389 C CA . ASP A 1 173 ? 4.839 -13.419 -5.045 1.00 91.62 173 ASP A CA 1
ATOM 1390 C C . ASP A 1 173 ? 6.226 -13.328 -5.695 1.00 91.62 173 ASP A C 1
ATOM 1392 O O . ASP A 1 173 ? 6.471 -13.831 -6.794 1.00 91.62 173 ASP A O 1
ATOM 1396 N N . VAL A 1 174 ? 7.149 -12.676 -4.990 1.00 95.62 174 VAL A N 1
ATOM 1397 C CA . VAL A 1 174 ? 8.528 -12.488 -5.455 1.00 95.62 174 VAL A CA 1
ATOM 1398 C C . VAL A 1 174 ? 9.341 -13.785 -5.502 1.00 95.62 174 VAL A C 1
ATOM 1400 O O . VAL A 1 174 ? 10.371 -13.810 -6.166 1.00 95.62 174 VAL A O 1
ATOM 1403 N N . THR A 1 175 ? 8.901 -14.866 -4.846 1.00 95.19 175 THR A N 1
ATOM 1404 C CA . THR A 1 175 ? 9.634 -16.149 -4.860 1.00 95.19 175 THR A CA 1
ATOM 1405 C C . THR A 1 175 ? 9.581 -16.841 -6.222 1.00 95.19 175 THR A C 1
ATOM 1407 O O . THR A 1 175 ? 10.425 -17.678 -6.525 1.00 95.19 175 THR A O 1
ATOM 1410 N N . LYS A 1 176 ? 8.638 -16.441 -7.085 1.00 95.31 176 LYS A N 1
ATOM 1411 C CA . LYS A 1 176 ? 8.532 -16.934 -8.464 1.00 95.31 176 LYS A CA 1
ATOM 1412 C C . LYS A 1 176 ? 9.596 -16.349 -9.397 1.00 95.31 176 LYS A C 1
ATOM 1414 O O . LYS A 1 176 ? 9.833 -16.910 -10.468 1.00 95.31 176 LYS A O 1
ATOM 1419 N N . PHE A 1 177 ? 10.241 -15.241 -9.031 1.00 96.31 177 PHE A N 1
ATOM 1420 C CA . PHE A 1 177 ? 11.292 -14.641 -9.854 1.00 96.31 177 PHE A CA 1
ATOM 1421 C C . PHE A 1 177 ? 12.525 -15.547 -9.904 1.00 96.31 177 PHE A C 1
ATOM 1423 O O . PHE A 1 177 ? 12.938 -16.108 -8.896 1.00 96.31 177 PHE A O 1
ATOM 1430 N N . GLY A 1 178 ? 13.124 -15.682 -11.088 1.00 93.75 178 GLY A N 1
ATOM 1431 C CA . GLY A 1 178 ? 14.275 -16.563 -11.313 1.00 93.75 178 GLY A CA 1
ATOM 1432 C C . GLY A 1 178 ? 13.936 -18.054 -11.376 1.00 93.75 178 GLY A C 1
ATOM 1433 O O . GLY A 1 178 ? 14.841 -18.868 -11.523 1.00 93.75 178 GLY A O 1
ATOM 1434 N N . THR A 1 179 ? 12.654 -18.426 -11.288 1.00 95.00 179 THR A N 1
ATOM 1435 C CA . THR A 1 179 ? 12.209 -19.818 -11.430 1.00 95.00 179 THR A CA 1
ATOM 1436 C C . THR A 1 179 ? 11.687 -20.089 -12.843 1.00 95.00 179 THR A C 1
ATOM 1438 O O . THR A 1 179 ? 10.993 -19.263 -13.443 1.00 95.00 179 THR A O 1
ATOM 1441 N N . GLY A 1 180 ? 12.009 -21.262 -13.397 1.00 94.44 180 GLY A N 1
ATOM 1442 C CA . GLY A 1 180 ? 11.543 -21.690 -14.719 1.00 94.44 180 GLY A CA 1
ATOM 1443 C C . GLY A 1 180 ? 11.877 -20.687 -15.829 1.00 94.44 180 GLY A C 1
ATOM 1444 O O . GLY A 1 180 ? 13.038 -20.480 -16.164 1.00 94.44 180 GLY A O 1
ATOM 1445 N N . LYS A 1 181 ? 10.842 -20.070 -16.413 1.00 92.88 181 LYS A N 1
ATOM 1446 C CA . LYS A 1 181 ? 10.963 -19.082 -17.503 1.00 92.88 181 LYS A CA 1
ATOM 1447 C C . LYS A 1 181 ? 10.988 -17.621 -17.034 1.00 92.88 181 LYS A C 1
ATOM 1449 O O . LYS A 1 181 ? 11.020 -16.717 -17.869 1.00 92.88 181 LYS A O 1
ATOM 1454 N N . PHE A 1 182 ? 10.883 -17.370 -15.731 1.00 93.19 182 PHE A N 1
ATOM 1455 C CA . PHE A 1 182 ? 10.801 -16.016 -15.189 1.00 93.19 182 PHE A CA 1
ATOM 1456 C C . PHE A 1 182 ? 12.200 -15.435 -14.958 1.00 93.19 182 PHE A C 1
ATOM 1458 O O . PHE A 1 182 ? 13.082 -16.108 -14.429 1.00 93.19 182 PHE A O 1
ATOM 1465 N N . ARG A 1 183 ? 12.402 -14.159 -15.319 1.00 94.69 183 ARG A N 1
ATOM 1466 C CA . ARG A 1 183 ? 13.645 -13.434 -14.998 1.00 94.69 183 ARG A CA 1
ATOM 1467 C C . ARG A 1 183 ? 13.794 -13.270 -13.481 1.00 94.69 183 ARG A C 1
ATOM 1469 O O . ARG A 1 183 ? 12.802 -13.279 -12.751 1.00 94.69 183 ARG A O 1
ATOM 1476 N N . THR A 1 184 ? 15.034 -13.139 -13.012 1.00 97.88 184 THR A N 1
ATOM 1477 C CA . THR A 1 184 ? 15.335 -12.889 -11.594 1.00 97.88 184 THR A CA 1
ATOM 1478 C C . THR A 1 184 ? 14.842 -11.507 -11.165 1.00 97.88 184 THR A C 1
ATOM 1480 O O . THR A 1 184 ? 14.675 -10.609 -11.995 1.00 97.88 184 THR A O 1
ATOM 1483 N N . LEU A 1 185 ? 14.605 -11.331 -9.863 1.00 97.94 185 LEU A N 1
ATOM 1484 C CA . LEU A 1 185 ? 14.198 -10.039 -9.315 1.00 97.94 185 LEU A CA 1
ATOM 1485 C C . LEU A 1 185 ? 15.316 -9.004 -9.496 1.00 97.94 185 LEU A C 1
ATOM 1487 O O . LEU A 1 185 ? 15.041 -7.897 -9.946 1.00 97.94 185 LEU A O 1
ATOM 1491 N N . HIS A 1 186 ? 16.566 -9.415 -9.280 1.00 97.88 186 HIS A N 1
ATOM 1492 C CA . HIS A 1 186 ? 17.760 -8.630 -9.575 1.00 97.88 186 HIS A CA 1
ATOM 1493 C C . HIS A 1 186 ? 17.794 -8.097 -11.013 1.00 97.88 186 HIS A C 1
ATOM 1495 O O . HIS A 1 186 ? 18.001 -6.910 -11.234 1.00 97.88 186 HIS A O 1
ATOM 1501 N N . ALA A 1 187 ? 17.515 -8.950 -12.006 1.00 95.88 187 ALA A N 1
ATOM 1502 C CA . ALA A 1 187 ? 17.481 -8.530 -13.404 1.00 95.88 187 ALA A CA 1
ATOM 1503 C C . ALA A 1 187 ? 16.348 -7.530 -13.683 1.00 95.88 187 ALA A C 1
ATOM 1505 O O . ALA A 1 187 ? 16.507 -6.640 -14.510 1.00 95.88 187 ALA A O 1
ATOM 1506 N N . PHE A 1 188 ? 15.208 -7.661 -12.998 1.00 97.44 188 PHE A N 1
ATOM 1507 C CA . PHE A 1 188 ? 14.133 -6.678 -13.106 1.00 97.44 188 PHE A CA 1
ATOM 1508 C C . PHE A 1 188 ? 14.502 -5.347 -12.437 1.00 97.44 188 PHE A C 1
ATOM 1510 O O . PHE A 1 188 ? 14.189 -4.291 -12.974 1.00 97.44 188 PHE A O 1
ATOM 1517 N N . TRP A 1 189 ? 15.192 -5.384 -11.297 1.00 97.56 189 TRP A N 1
ATOM 1518 C CA . TRP A 1 189 ? 15.722 -4.186 -10.652 1.00 97.56 189 TRP A CA 1
ATOM 1519 C C . TRP A 1 189 ? 16.708 -3.445 -11.568 1.00 97.56 189 TRP A C 1
ATOM 1521 O O . TRP A 1 189 ? 16.527 -2.246 -11.772 1.00 97.56 189 TRP A O 1
ATOM 1531 N N . LEU A 1 190 ? 17.645 -4.165 -12.199 1.00 95.62 190 LEU A N 1
ATOM 1532 C CA . LEU A 1 190 ? 18.575 -3.600 -13.184 1.00 95.62 190 LEU A CA 1
ATOM 1533 C C . LEU A 1 190 ? 17.845 -2.968 -14.377 1.00 95.62 190 LEU A C 1
ATOM 1535 O O . LEU A 1 190 ? 18.111 -1.819 -14.714 1.00 95.62 190 LEU A O 1
ATOM 1539 N N . ASP A 1 191 ? 16.845 -3.654 -14.950 1.00 94.00 191 ASP A N 1
ATOM 1540 C CA . ASP A 1 191 ? 16.044 -3.090 -16.049 1.00 94.00 191 ASP A CA 1
ATOM 1541 C C . ASP A 1 191 ? 15.378 -1.744 -15.662 1.00 94.00 191 ASP A C 1
ATOM 1543 O O . ASP A 1 191 ? 15.107 -0.912 -16.529 1.00 94.00 191 ASP A O 1
ATOM 1547 N N . LEU A 1 192 ? 15.037 -1.537 -14.381 1.00 95.44 192 LEU A N 1
ATOM 1548 C CA . LEU A 1 192 ? 14.436 -0.289 -13.893 1.00 95.44 192 LEU A CA 1
ATOM 1549 C C . LEU A 1 192 ? 15.486 0.798 -13.632 1.00 95.44 192 LEU A C 1
ATOM 1551 O O . LEU A 1 192 ? 15.223 1.971 -13.901 1.00 95.44 192 LEU A O 1
ATOM 1555 N N . THR A 1 193 ? 16.657 0.440 -13.099 1.00 94.12 193 THR A N 1
ATOM 1556 C CA . THR A 1 193 ? 17.743 1.399 -12.832 1.00 94.12 193 THR A CA 1
ATOM 1557 C C . THR A 1 193 ? 18.411 1.878 -14.115 1.00 94.12 193 THR A C 1
ATOM 1559 O O . THR A 1 193 ? 18.725 3.064 -14.229 1.00 94.12 193 THR A O 1
ATOM 1562 N N . ASP A 1 194 ? 18.534 0.991 -15.102 1.00 93.25 194 ASP A N 1
ATOM 1563 C CA . ASP A 1 194 ? 19.126 1.280 -16.412 1.00 93.25 194 ASP A CA 1
ATOM 1564 C C . ASP A 1 194 ? 18.150 2.027 -17.336 1.00 93.25 194 ASP A C 1
ATOM 1566 O O . ASP A 1 194 ? 18.533 2.500 -18.404 1.00 93.25 194 ASP A O 1
ATOM 1570 N N . LYS A 1 195 ? 16.895 2.205 -16.894 1.00 89.69 195 LYS A N 1
ATOM 1571 C CA . LYS A 1 195 ? 15.794 2.850 -17.630 1.00 89.69 195 LYS A CA 1
ATOM 1572 C C . LYS A 1 195 ? 15.380 2.116 -18.912 1.00 89.69 195 LYS A C 1
ATOM 1574 O O . LYS A 1 195 ? 14.672 2.690 -19.736 1.00 89.69 195 LYS A O 1
ATOM 1579 N N . ASP A 1 196 ? 15.728 0.837 -19.036 1.00 86.81 196 ASP A N 1
ATOM 1580 C CA . ASP A 1 196 ? 15.200 -0.069 -20.068 1.00 86.81 196 ASP A CA 1
ATOM 1581 C C . ASP A 1 196 ? 13.704 -0.373 -19.858 1.00 86.81 196 ASP A C 1
ATOM 1583 O O . ASP A 1 196 ? 12.978 -0.811 -20.759 1.00 86.81 196 ASP A O 1
ATOM 1587 N N . SER A 1 197 ? 13.221 -0.161 -18.635 1.00 93.12 197 SER A N 1
ATOM 1588 C CA . SER A 1 197 ? 11.808 -0.196 -18.294 1.00 93.12 197 SER A CA 1
ATOM 1589 C C . SER A 1 197 ? 11.464 0.829 -17.219 1.00 93.12 197 SER A C 1
ATOM 1591 O O . SER A 1 197 ? 12.313 1.261 -16.442 1.00 93.12 197 SER A O 1
ATOM 1593 N N . LEU A 1 198 ? 10.189 1.202 -17.161 1.00 93.50 198 LEU A N 1
ATOM 1594 C CA . LEU A 1 198 ? 9.630 2.054 -16.120 1.00 93.50 198 LEU A CA 1
ATOM 1595 C C . LEU A 1 198 ? 8.650 1.251 -15.272 1.00 93.50 198 LEU A C 1
ATOM 1597 O O . LEU A 1 198 ? 7.936 0.375 -15.765 1.00 93.50 198 LEU A O 1
ATOM 1601 N N . LEU A 1 199 ? 8.583 1.589 -13.989 1.00 96.94 199 LEU A N 1
ATOM 1602 C CA . LEU A 1 199 ? 7.562 1.073 -13.092 1.00 96.94 199 LEU A CA 1
ATOM 1603 C C . LEU A 1 199 ? 6.471 2.135 -12.934 1.00 96.94 199 LEU A C 1
ATOM 1605 O O . LEU A 1 199 ? 6.735 3.254 -12.492 1.00 96.94 199 LEU A O 1
ATOM 1609 N N . GLN A 1 200 ? 5.246 1.787 -13.304 1.00 95.88 200 GLN A N 1
ATOM 1610 C CA . GLN A 1 200 ? 4.064 2.623 -13.143 1.00 95.88 200 GLN A CA 1
ATOM 1611 C C . GLN A 1 200 ? 3.132 1.986 -12.120 1.00 95.88 200 GLN A C 1
ATOM 1613 O O . GLN A 1 200 ? 2.828 0.804 -12.205 1.00 95.88 200 GLN A O 1
ATOM 1618 N N . MET A 1 201 ? 2.642 2.767 -11.172 1.00 94.94 201 MET A N 1
ATOM 1619 C CA . MET A 1 201 ? 1.574 2.347 -10.276 1.00 94.94 201 MET A CA 1
ATOM 1620 C C . MET A 1 201 ? 0.228 2.790 -10.848 1.00 94.94 201 MET A C 1
ATOM 1622 O O . MET A 1 201 ? 0.089 3.925 -11.309 1.00 94.94 201 MET A O 1
ATOM 1626 N N . SER A 1 202 ? -0.743 1.881 -10.851 1.00 88.50 202 SER A N 1
ATOM 1627 C CA . SER A 1 202 ? -2.117 2.148 -11.271 1.00 88.50 202 SER A CA 1
ATOM 1628 C C . SER A 1 202 ? -3.088 1.394 -10.372 1.00 88.50 202 SER A C 1
ATOM 1630 O O . SER A 1 202 ? -3.086 0.161 -10.347 1.00 88.50 202 SER A O 1
ATOM 1632 N N . GLY A 1 203 ? -3.882 2.120 -9.580 1.00 82.75 203 GLY A N 1
ATOM 1633 C CA . GLY A 1 203 ? -4.867 1.515 -8.678 1.00 82.75 203 GLY A CA 1
ATOM 1634 C C . GLY A 1 203 ? -4.231 0.568 -7.655 1.00 82.75 203 GLY A C 1
ATOM 1635 O O . GLY A 1 203 ? -4.754 -0.515 -7.396 1.00 82.75 203 GLY A O 1
ATOM 1636 N N . GLY A 1 204 ? -3.054 0.931 -7.135 1.00 81.69 204 GLY A N 1
ATOM 1637 C CA . GLY A 1 204 ? -2.289 0.107 -6.190 1.00 81.69 204 GLY A CA 1
ATOM 1638 C C . GLY A 1 204 ? -1.612 -1.127 -6.802 1.00 81.69 204 GLY A C 1
ATOM 1639 O O . GLY A 1 204 ? -1.063 -1.944 -6.062 1.00 81.69 204 GLY A O 1
ATOM 1640 N N . ARG A 1 205 ? -1.623 -1.278 -8.133 1.00 87.88 205 ARG A N 1
ATOM 1641 C CA . ARG A 1 205 ? -0.924 -2.355 -8.846 1.00 87.88 205 ARG A CA 1
ATOM 1642 C C . ARG A 1 205 ? 0.293 -1.819 -9.606 1.00 87.88 205 ARG A C 1
ATOM 1644 O O . ARG A 1 205 ? 0.180 -0.784 -10.262 1.00 87.88 205 ARG A O 1
ATOM 1651 N N . PRO A 1 206 ? 1.435 -2.521 -9.572 1.00 94.88 206 PRO A N 1
ATOM 1652 C CA . PRO A 1 206 ? 2.599 -2.165 -10.358 1.00 94.88 206 PRO A CA 1
ATOM 1653 C C . PRO A 1 206 ? 2.456 -2.714 -11.781 1.00 94.88 206 PRO A C 1
ATOM 1655 O O . PRO A 1 206 ? 2.156 -3.888 -11.998 1.00 94.88 206 PRO A O 1
ATOM 1658 N N . LEU A 1 207 ? 2.717 -1.855 -12.753 1.00 95.75 207 LEU A N 1
ATOM 1659 C CA . LEU A 1 207 ? 2.770 -2.130 -14.178 1.00 95.75 207 LEU A CA 1
ATOM 1660 C C . LEU A 1 207 ? 4.191 -1.837 -14.655 1.00 95.75 207 LEU A C 1
ATOM 1662 O O . LEU A 1 207 ? 4.719 -0.746 -14.444 1.00 95.75 207 LEU A O 1
ATOM 1666 N N . ARG A 1 208 ? 4.823 -2.817 -15.302 1.00 95.81 208 ARG A N 1
ATOM 1667 C CA . ARG A 1 208 ? 6.098 -2.605 -15.989 1.00 95.81 208 ARG A CA 1
ATOM 1668 C C . ARG A 1 208 ? 5.803 -2.069 -17.387 1.00 95.81 208 ARG A C 1
ATOM 1670 O O . ARG A 1 208 ? 5.235 -2.789 -18.206 1.00 95.81 208 ARG A O 1
ATOM 1677 N N . LEU A 1 209 ? 6.241 -0.850 -17.669 1.00 88.50 209 LEU A N 1
ATOM 1678 C CA . LEU A 1 209 ? 6.287 -0.300 -19.019 1.00 88.50 209 LEU A CA 1
ATOM 1679 C C . LEU A 1 209 ? 7.661 -0.605 -19.610 1.00 88.50 209 LEU A C 1
ATOM 1681 O O . LEU A 1 209 ? 8.679 -0.385 -18.961 1.00 88.50 209 LEU A O 1
ATOM 1685 N N . SER A 1 210 ? 7.704 -1.146 -20.818 1.00 83.69 210 SER A N 1
ATOM 1686 C CA . SER A 1 210 ? 8.955 -1.388 -21.531 1.00 83.69 210 SER A CA 1
ATOM 1687 C C . SER A 1 210 ? 8.771 -0.882 -22.945 1.00 83.69 210 SER A C 1
ATOM 1689 O O . SER A 1 210 ? 7.945 -1.417 -23.688 1.00 83.69 210 SER A O 1
ATOM 1691 N N . ASP A 1 211 ? 9.517 0.162 -23.280 1.00 74.81 211 ASP A N 1
ATOM 1692 C CA . ASP A 1 211 ? 9.476 0.753 -24.605 1.00 74.81 211 ASP A CA 1
ATOM 1693 C C . ASP A 1 211 ? 10.419 -0.025 -25.519 1.00 74.81 211 ASP A C 1
ATOM 1695 O O . ASP A 1 211 ? 11.578 -0.279 -25.196 1.00 74.81 211 ASP A O 1
ATOM 1699 N N . ALA A 1 212 ? 9.905 -0.440 -26.674 1.00 66.56 212 ALA A N 1
ATOM 1700 C CA . ALA A 1 212 ? 10.701 -1.092 -27.699 1.00 66.56 212 ALA A CA 1
ATOM 1701 C C . ALA A 1 212 ? 10.851 -0.138 -28.882 1.00 66.56 212 ALA A C 1
ATOM 1703 O O . ALA A 1 212 ? 9.925 0.033 -29.675 1.00 66.56 212 ALA A O 1
ATOM 1704 N N . THR A 1 213 ? 12.032 0.459 -29.030 1.00 54.62 213 THR A N 1
ATOM 1705 C CA . THR A 1 213 ? 12.354 1.239 -30.228 1.00 54.62 213 THR A CA 1
ATOM 1706 C C . THR A 1 213 ? 12.695 0.287 -31.366 1.00 54.62 213 THR A C 1
ATOM 1708 O O . THR A 1 213 ? 13.737 -0.370 -31.364 1.00 54.62 213 THR A O 1
ATOM 1711 N N . VAL A 1 214 ? 11.810 0.205 -32.359 1.00 53.75 214 VAL A N 1
ATOM 1712 C CA . VAL A 1 214 ? 12.049 -0.571 -33.580 1.00 53.75 214 VAL A CA 1
ATOM 1713 C C . VAL A 1 214 ? 12.577 0.371 -34.654 1.00 53.75 214 VAL A C 1
ATOM 1715 O O . VAL A 1 214 ? 11.832 1.178 -35.202 1.00 53.75 214 VAL A O 1
ATOM 1718 N N . VAL A 1 215 ? 13.866 0.261 -34.973 1.00 49.12 215 VAL A N 1
ATOM 1719 C CA . VAL A 1 215 ? 14.482 1.027 -36.063 1.00 49.12 215 VAL A CA 1
ATOM 1720 C C . VAL A 1 215 ? 14.497 0.174 -37.328 1.00 49.12 215 VAL A C 1
ATOM 1722 O O . VAL A 1 215 ? 15.159 -0.862 -37.375 1.00 49.12 215 VAL A O 1
ATOM 1725 N N . ARG A 1 216 ? 13.782 0.615 -38.370 1.00 54.00 216 ARG A N 1
ATOM 1726 C CA . ARG A 1 216 ? 13.821 0.004 -39.705 1.00 54.00 216 ARG A CA 1
ATOM 1727 C C . ARG A 1 216 ? 14.692 0.856 -40.622 1.00 54.00 216 ARG A C 1
ATOM 1729 O O . ARG A 1 216 ? 14.216 1.831 -41.192 1.00 54.00 216 ARG A O 1
ATOM 1736 N N . VAL A 1 217 ? 15.956 0.474 -40.777 1.00 58.53 217 VAL A N 1
ATOM 1737 C CA . VAL A 1 217 ? 16.857 1.109 -41.748 1.00 58.53 217 VAL A CA 1
ATOM 1738 C C . VAL A 1 217 ? 16.779 0.331 -43.056 1.00 58.53 217 VAL A C 1
ATOM 1740 O O . VAL A 1 217 ? 17.139 -0.848 -43.102 1.00 58.53 217 VAL A O 1
ATOM 1743 N N . ARG A 1 218 ? 16.270 0.986 -44.102 1.00 68.44 218 ARG A N 1
ATOM 1744 C CA . ARG A 1 218 ? 16.309 0.488 -45.480 1.00 68.44 218 ARG A CA 1
ATOM 1745 C C . ARG A 1 218 ? 17.412 1.238 -46.217 1.00 68.44 218 ARG A C 1
ATOM 1747 O O . ARG A 1 218 ? 17.470 2.461 -46.132 1.00 68.44 218 ARG A O 1
ATOM 1754 N N . HIS A 1 219 ? 18.261 0.509 -46.923 1.00 70.62 219 HIS A N 1
ATOM 1755 C CA . HIS A 1 219 ? 19.260 1.069 -47.822 1.00 70.62 219 HIS A CA 1
ATOM 1756 C C . HIS A 1 219 ? 18.935 0.583 -49.234 1.00 70.62 219 HIS A C 1
ATOM 1758 O O . HIS A 1 219 ? 18.831 -0.621 -49.452 1.00 70.62 219 HIS A O 1
ATOM 1764 N N . GLN A 1 220 ? 18.714 1.505 -50.169 1.00 78.25 220 GLN A N 1
ATOM 1765 C CA . GLN A 1 220 ? 18.389 1.185 -51.560 1.00 78.25 220 GLN A CA 1
ATOM 1766 C C . GLN A 1 220 ? 19.508 1.715 -52.463 1.00 78.25 220 GLN A C 1
ATOM 1768 O O . GLN A 1 220 ? 19.428 2.853 -52.920 1.00 78.25 220 GLN A O 1
ATOM 1773 N N . PRO A 1 221 ? 20.591 0.941 -52.654 1.00 73.19 221 PRO A N 1
ATOM 1774 C CA . PRO A 1 221 ? 21.700 1.343 -53.516 1.00 73.19 221 PRO A CA 1
ATOM 1775 C C . PRO A 1 221 ? 21.337 1.403 -55.010 1.00 73.19 221 PRO A C 1
ATOM 1777 O O . PRO A 1 221 ? 22.019 2.109 -55.744 1.00 73.19 221 PRO A O 1
ATOM 1780 N N . ASP A 1 222 ? 20.294 0.692 -55.457 1.00 81.31 222 ASP A N 1
ATOM 1781 C CA . ASP A 1 222 ? 19.812 0.670 -56.850 1.00 81.31 222 ASP A CA 1
ATOM 1782 C C . ASP A 1 222 ? 18.284 0.426 -56.894 1.00 81.31 222 ASP A C 1
ATOM 1784 O O . ASP A 1 222 ? 17.721 -0.042 -55.897 1.00 81.31 222 ASP A O 1
ATOM 1788 N N . GLN A 1 223 ? 17.600 0.726 -58.010 1.00 76.00 223 GLN A N 1
ATOM 1789 C CA . GLN A 1 223 ? 16.126 0.680 -58.113 1.00 76.00 223 GLN A CA 1
ATOM 1790 C C . GLN A 1 223 ? 15.529 -0.678 -57.700 1.00 76.00 223 GLN A C 1
ATOM 1792 O O . GLN A 1 223 ? 14.485 -0.686 -57.049 1.00 76.00 223 GLN A O 1
ATOM 1797 N N . ASP A 1 224 ? 16.241 -1.785 -57.930 1.00 74.50 224 ASP A N 1
ATOM 1798 C CA . ASP A 1 224 ? 15.757 -3.146 -57.648 1.00 74.50 224 ASP A CA 1
ATOM 1799 C C . ASP A 1 224 ? 16.398 -3.839 -56.434 1.00 74.50 224 ASP A C 1
ATOM 1801 O O . ASP A 1 224 ? 16.042 -4.975 -56.116 1.00 74.50 224 ASP A O 1
ATOM 1805 N N . ASN A 1 225 ? 17.335 -3.201 -55.721 1.00 63.12 225 ASN A N 1
ATOM 1806 C CA . ASN A 1 225 ? 18.112 -3.898 -54.691 1.00 63.12 225 ASN A CA 1
ATOM 1807 C C . ASN A 1 225 ? 17.922 -3.266 -53.308 1.00 63.12 225 ASN A C 1
ATOM 1809 O O . ASN A 1 225 ? 18.593 -2.301 -52.948 1.00 63.12 225 ASN A O 1
ATOM 1813 N N . MET A 1 226 ? 16.993 -3.808 -52.514 1.00 66.50 226 MET A N 1
ATOM 1814 C CA . MET A 1 226 ? 16.748 -3.354 -51.143 1.00 66.50 226 MET A CA 1
ATOM 1815 C C . MET A 1 226 ? 17.633 -4.115 -50.150 1.00 66.50 226 MET A C 1
ATOM 1817 O O . MET A 1 226 ? 17.583 -5.338 -50.051 1.00 66.50 226 MET A O 1
ATOM 1821 N N . GLN A 1 227 ? 18.400 -3.379 -49.351 1.00 70.81 227 GLN A N 1
ATOM 1822 C CA . GLN A 1 227 ? 19.190 -3.907 -48.243 1.00 70.81 227 GLN A CA 1
ATOM 1823 C C . GLN A 1 227 ? 18.565 -3.497 -46.904 1.00 70.81 227 GLN A C 1
ATOM 1825 O O . GLN A 1 227 ? 18.049 -2.387 -46.739 1.00 70.81 227 GLN A O 1
ATOM 1830 N N . VAL A 1 228 ? 18.621 -4.397 -45.924 1.00 64.88 228 VAL A N 1
ATOM 1831 C CA . VAL A 1 228 ? 18.135 -4.168 -44.557 1.00 64.88 228 VAL A CA 1
ATOM 1832 C C . VAL A 1 228 ? 19.279 -4.287 -43.563 1.00 64.88 228 VAL A C 1
ATOM 1834 O O . VAL A 1 228 ? 20.122 -5.177 -43.669 1.00 64.88 228 VAL A O 1
ATOM 1837 N N . LEU A 1 229 ? 19.303 -3.390 -42.579 1.00 60.00 229 LEU A N 1
ATOM 1838 C CA . LEU A 1 229 ? 20.310 -3.420 -41.523 1.00 60.00 229 LEU A CA 1
ATOM 1839 C C . LEU A 1 229 ? 20.023 -4.564 -40.532 1.00 60.00 229 LEU A C 1
ATOM 1841 O O . LEU A 1 229 ? 18.910 -4.704 -40.020 1.00 60.00 229 LEU A O 1
ATOM 1845 N N . VAL A 1 230 ? 21.043 -5.368 -40.234 1.00 61.00 230 VAL A N 1
ATOM 1846 C CA . VAL A 1 230 ? 20.980 -6.524 -39.324 1.00 61.00 230 VAL A CA 1
ATOM 1847 C C . VAL A 1 230 ? 21.952 -6.292 -38.167 1.00 61.00 230 VAL A C 1
ATOM 1849 O O . VAL A 1 230 ? 23.062 -5.812 -38.385 1.00 61.00 230 VAL A O 1
ATOM 1852 N N . LYS A 1 231 ? 21.560 -6.634 -36.931 1.00 56.78 231 LYS A N 1
ATOM 1853 C CA . LYS A 1 231 ? 22.465 -6.601 -35.773 1.00 56.78 231 LYS A CA 1
ATOM 1854 C C . LYS A 1 231 ? 23.148 -7.962 -35.629 1.00 56.78 231 LYS A C 1
ATOM 1856 O O . LYS A 1 231 ? 22.502 -8.976 -35.358 1.00 56.78 231 LYS A O 1
ATOM 1861 N N . GLU A 1 232 ? 24.468 -7.991 -35.759 1.00 50.50 232 GLU A N 1
ATOM 1862 C CA . GLU A 1 232 ? 25.254 -9.176 -35.414 1.00 50.50 232 GLU A CA 1
ATOM 1863 C C . GLU A 1 232 ? 25.545 -9.185 -33.907 1.00 50.50 232 GLU A C 1
ATOM 1865 O O . GLU A 1 232 ? 26.035 -8.204 -33.349 1.00 50.50 232 GLU A O 1
ATOM 1870 N N . ALA A 1 233 ? 25.223 -10.287 -33.229 1.00 52.25 233 ALA A N 1
ATOM 1871 C CA . ALA A 1 233 ? 25.556 -10.497 -31.826 1.00 52.25 233 ALA A CA 1
ATOM 1872 C C . ALA A 1 233 ? 26.469 -11.722 -31.707 1.00 52.25 233 ALA A C 1
ATOM 1874 O O . ALA A 1 233 ? 26.081 -12.843 -32.052 1.00 52.25 233 ALA A O 1
ATOM 1875 N N . LYS A 1 234 ? 27.689 -11.506 -31.207 1.00 50.47 234 LYS A N 1
ATOM 1876 C CA . LYS A 1 234 ? 28.583 -12.594 -30.805 1.00 50.47 234 LYS A CA 1
ATOM 1877 C C . LYS A 1 234 ? 28.103 -13.098 -29.450 1.00 50.47 234 LYS A C 1
ATOM 1879 O O . LYS A 1 234 ? 28.142 -12.360 -28.470 1.00 50.47 234 LYS A O 1
ATOM 1884 N N . VAL A 1 235 ? 27.592 -14.324 -29.409 1.00 51.56 235 VAL A N 1
ATOM 1885 C CA . VAL A 1 235 ? 27.231 -14.964 -28.144 1.00 51.56 235 VAL A CA 1
ATOM 1886 C C . VAL A 1 235 ? 28.489 -15.650 -27.639 1.00 51.56 235 VAL A C 1
ATOM 1888 O O . VAL A 1 235 ? 28.992 -16.558 -28.297 1.00 51.56 235 VAL A O 1
ATOM 1891 N N . ALA A 1 236 ? 29.016 -15.190 -26.504 1.00 46.41 236 ALA A N 1
ATOM 1892 C CA . ALA A 1 236 ? 30.057 -15.920 -25.800 1.00 46.41 236 ALA A CA 1
ATOM 1893 C C . ALA A 1 236 ? 29.441 -17.231 -25.297 1.00 46.41 236 ALA A C 1
ATOM 1895 O O . ALA A 1 236 ? 28.547 -17.225 -24.450 1.00 46.41 236 ALA A O 1
ATOM 1896 N N . THR A 1 237 ? 29.852 -18.350 -25.883 1.00 44.56 237 THR A N 1
ATOM 1897 C CA . THR A 1 237 ? 29.564 -19.678 -25.348 1.00 44.56 237 THR A CA 1
ATOM 1898 C C . THR A 1 237 ? 30.397 -19.862 -24.089 1.00 44.56 237 THR A C 1
ATOM 1900 O O . THR A 1 237 ? 31.599 -19.610 -24.094 1.00 44.56 237 THR A O 1
ATOM 1903 N N . SER A 1 238 ? 29.734 -20.237 -22.997 1.00 42.44 238 SER A N 1
ATOM 1904 C CA . SER A 1 238 ? 30.371 -20.525 -21.716 1.00 42.44 238 SER A CA 1
ATOM 1905 C C . SER A 1 238 ? 31.488 -21.556 -21.891 1.00 42.44 238 SER A C 1
ATOM 1907 O O . SER A 1 238 ? 31.252 -22.614 -22.470 1.00 42.44 238 SER A O 1
ATOM 1909 N N . GLU A 1 239 ? 32.671 -21.163 -21.416 1.00 54.12 239 GLU A N 1
ATOM 1910 C CA . GLU A 1 239 ? 33.948 -21.871 -21.259 1.00 54.12 239 GLU A CA 1
ATOM 1911 C C . GLU A 1 239 ? 33.985 -23.347 -21.686 1.00 54.12 239 GLU A C 1
ATOM 1913 O O . GLU A 1 239 ? 33.458 -24.223 -21.004 1.00 54.12 239 GLU A O 1
ATOM 1918 N N . GLY A 1 240 ? 34.694 -23.625 -22.788 1.00 56.47 240 GLY A N 1
ATOM 1919 C CA . GLY A 1 240 ? 35.207 -24.969 -23.074 1.00 56.47 240 GLY A CA 1
ATOM 1920 C C . GLY A 1 240 ? 35.322 -25.356 -24.546 1.00 56.47 240 GLY A C 1
ATOM 1921 O O . GLY A 1 240 ? 36.061 -26.285 -24.849 1.00 56.47 240 GLY A O 1
ATOM 1922 N N . ASP A 1 241 ? 34.642 -24.660 -25.462 1.00 53.31 241 ASP A N 1
ATOM 1923 C CA . ASP A 1 241 ? 34.644 -25.024 -26.886 1.00 53.31 241 ASP A CA 1
ATOM 1924 C C . ASP A 1 241 ? 34.846 -23.778 -27.765 1.00 53.31 241 ASP A C 1
ATOM 1926 O O . ASP A 1 241 ? 34.038 -22.845 -27.766 1.00 53.31 241 ASP A O 1
ATOM 1930 N N . GLU A 1 242 ? 35.959 -23.740 -28.499 1.00 55.47 242 GLU A N 1
ATOM 1931 C CA . GLU A 1 242 ? 36.527 -22.572 -29.200 1.00 55.47 242 GLU A CA 1
ATOM 1932 C C . GLU A 1 242 ? 35.730 -22.133 -30.451 1.00 55.47 242 GLU A C 1
ATOM 1934 O O . GLU A 1 242 ? 36.210 -21.392 -31.312 1.00 55.47 242 GLU A O 1
ATOM 1939 N N . LYS A 1 243 ? 34.475 -22.573 -30.587 1.00 59.69 243 LYS A N 1
ATOM 1940 C CA . LYS A 1 243 ? 33.600 -22.205 -31.705 1.00 59.69 243 LYS A CA 1
ATOM 1941 C C . LYS A 1 243 ? 32.730 -21.016 -31.331 1.00 59.69 243 LYS A C 1
ATOM 1943 O O . LYS A 1 243 ? 31.631 -21.154 -30.800 1.00 59.69 243 LYS A O 1
ATOM 1948 N N . THR A 1 244 ? 33.206 -19.827 -31.694 1.00 50.53 244 THR A N 1
ATOM 1949 C CA . THR A 1 244 ? 32.421 -18.590 -31.586 1.00 50.53 244 THR A CA 1
ATOM 1950 C C . THR A 1 244 ? 31.171 -18.696 -32.465 1.00 50.53 244 THR A C 1
ATOM 1952 O O . THR A 1 244 ? 31.243 -18.602 -33.692 1.00 50.53 244 THR A O 1
ATOM 1955 N N . LYS A 1 245 ? 29.998 -18.876 -31.853 1.00 56.78 245 LYS A N 1
ATOM 1956 C CA . LYS A 1 245 ? 28.726 -18.879 -32.581 1.00 56.78 245 LYS A CA 1
ATOM 1957 C C . LYS A 1 245 ? 28.278 -17.437 -32.822 1.00 56.78 245 LYS A C 1
ATOM 1959 O O . LYS A 1 245 ? 27.826 -16.741 -31.913 1.00 56.78 245 LYS A O 1
ATOM 1964 N N . VAL A 1 246 ? 28.391 -16.978 -34.066 1.00 53.59 246 VAL A N 1
ATOM 1965 C CA . VAL A 1 246 ? 27.842 -15.679 -34.480 1.00 53.59 246 VAL A CA 1
ATOM 1966 C C . VAL A 1 246 ? 26.337 -15.834 -34.684 1.00 53.59 246 VAL A C 1
ATOM 1968 O O . VAL A 1 246 ? 25.894 -16.566 -35.567 1.00 53.59 246 VAL A O 1
ATOM 1971 N N . SER A 1 247 ? 25.535 -15.155 -33.862 1.00 54.34 247 SER A N 1
ATOM 1972 C CA . SER A 1 247 ? 24.089 -15.068 -34.066 1.00 54.34 247 SER A CA 1
ATOM 1973 C C . SER A 1 247 ? 23.796 -13.784 -34.840 1.00 54.34 247 SER A C 1
ATOM 1975 O O . SER A 1 247 ? 23.995 -12.678 -34.330 1.00 54.34 247 SER A O 1
ATOM 1977 N N . ARG A 1 248 ? 23.309 -13.922 -36.073 1.00 53.31 248 ARG A N 1
ATOM 1978 C CA . ARG A 1 248 ? 22.761 -12.800 -36.837 1.00 53.31 248 ARG A CA 1
ATOM 1979 C C . ARG A 1 248 ? 21.291 -12.663 -36.477 1.00 53.31 248 ARG A C 1
ATOM 1981 O O . ARG A 1 248 ? 20.516 -13.589 -36.705 1.00 53.31 248 ARG A O 1
ATOM 1988 N N . LYS A 1 249 ? 20.906 -11.529 -35.896 1.00 55.16 249 LYS A N 1
ATOM 1989 C CA . LYS A 1 249 ? 19.499 -11.198 -35.672 1.00 55.16 249 LYS A CA 1
ATOM 1990 C C . LYS A 1 249 ? 19.165 -9.994 -36.531 1.00 55.16 249 LYS A C 1
ATOM 1992 O O . LYS A 1 249 ? 19.796 -8.945 -36.407 1.00 55.16 249 LYS A O 1
ATOM 1997 N N . LEU A 1 250 ? 18.161 -10.134 -37.398 1.00 56.28 250 LEU A N 1
ATOM 1998 C CA . LEU A 1 250 ? 17.518 -8.961 -37.984 1.00 56.28 250 LEU A CA 1
ATOM 1999 C C . LEU A 1 250 ? 17.170 -7.992 -36.847 1.00 56.28 250 LEU A C 1
ATOM 2001 O O . LEU A 1 250 ? 16.854 -8.418 -35.731 1.00 56.28 250 LEU A O 1
ATOM 2005 N N . LEU A 1 251 ? 17.251 -6.689 -37.119 1.00 53.59 251 LEU A N 1
ATOM 2006 C CA . LEU A 1 251 ? 16.641 -5.670 -36.266 1.00 53.59 251 LEU A CA 1
ATOM 2007 C C . LEU A 1 251 ? 15.112 -5.855 -36.336 1.00 53.59 251 LEU A C 1
ATOM 2009 O O . LEU A 1 251 ? 14.395 -5.093 -36.971 1.00 53.59 251 LEU A O 1
ATOM 2013 N N . THR A 1 252 ? 14.600 -6.936 -35.752 1.00 47.75 252 THR A N 1
ATOM 2014 C CA . THR A 1 252 ? 13.188 -7.311 -35.789 1.00 47.75 252 THR A CA 1
ATOM 2015 C C . THR A 1 252 ? 12.581 -7.185 -34.405 1.00 47.75 252 THR A C 1
ATOM 2017 O O . THR A 1 252 ? 12.852 -7.970 -33.500 1.00 47.75 252 THR A O 1
ATOM 2020 N N . ARG A 1 253 ? 11.779 -6.128 -34.268 1.00 47.44 253 ARG A N 1
ATOM 2021 C CA . ARG A 1 253 ? 10.323 -6.167 -34.067 1.00 47.44 253 ARG A CA 1
ATOM 2022 C C . ARG A 1 253 ? 9.738 -7.437 -33.412 1.00 47.44 253 ARG A C 1
ATOM 2024 O O . ARG A 1 253 ? 9.881 -8.536 -33.938 1.00 47.44 253 ARG A O 1
ATOM 2031 N N . ARG A 1 254 ? 8.920 -7.255 -32.365 1.00 43.22 254 ARG A N 1
ATOM 2032 C CA . ARG A 1 254 ? 7.799 -8.162 -32.040 1.00 43.22 254 ARG A CA 1
ATOM 2033 C C . ARG A 1 254 ? 6.746 -7.989 -33.142 1.00 43.22 254 ARG A C 1
ATOM 2035 O O . ARG A 1 254 ? 6.165 -6.908 -33.213 1.00 43.22 254 ARG A O 1
ATOM 2042 N N . MET A 1 255 ? 6.545 -8.977 -34.021 1.00 46.19 255 MET A N 1
ATOM 2043 C CA . MET A 1 255 ? 5.415 -8.945 -34.963 1.00 46.19 255 MET A CA 1
ATOM 2044 C C . MET A 1 255 ? 4.128 -8.704 -34.171 1.00 46.19 255 MET A C 1
ATOM 2046 O O . MET A 1 255 ? 3.881 -9.400 -33.182 1.00 46.19 255 MET A O 1
ATOM 2050 N N . LEU A 1 256 ? 3.345 -7.700 -34.566 1.00 46.09 256 LEU A N 1
ATOM 2051 C CA . LEU A 1 256 ? 2.003 -7.549 -34.020 1.00 46.09 256 LEU A CA 1
ATOM 2052 C C . LEU A 1 256 ? 1.131 -8.669 -34.597 1.00 46.09 256 LEU A C 1
ATOM 2054 O O . LEU A 1 256 ? 1.380 -9.169 -35.696 1.00 46.09 256 LEU A O 1
ATOM 2058 N N . GLN A 1 257 ? 0.135 -9.105 -33.831 1.00 37.91 257 GLN A N 1
ATOM 2059 C CA . GLN A 1 257 ? -0.794 -10.131 -34.289 1.00 37.91 257 GLN A CA 1
ATOM 2060 C C . GLN A 1 257 ? -1.516 -9.625 -35.549 1.00 37.91 257 GLN A C 1
ATOM 2062 O O . GLN A 1 257 ? -2.224 -8.625 -35.480 1.00 37.91 257 GLN A O 1
ATOM 2067 N N . GLY A 1 258 ? -1.320 -10.307 -36.683 1.00 50.53 258 GLY A N 1
ATOM 2068 C CA . GLY A 1 258 ? -2.000 -10.007 -37.950 1.00 50.53 258 GLY A CA 1
ATOM 2069 C C . GLY A 1 258 ? -1.152 -9.360 -39.049 1.00 50.53 258 GLY A C 1
ATOM 2070 O O . GLY A 1 258 ? -1.688 -9.093 -40.117 1.00 50.53 258 GLY A O 1
ATOM 2071 N N . GLU A 1 259 ? 0.145 -9.127 -38.844 1.00 50.97 259 GLU A N 1
ATOM 2072 C CA . GLU A 1 259 ? 1.003 -8.635 -39.930 1.00 50.97 259 GLU A CA 1
ATOM 2073 C C . GLU A 1 259 ? 1.612 -9.766 -40.760 1.00 50.97 259 GLU A C 1
ATOM 2075 O O . GLU A 1 259 ? 2.133 -10.741 -40.214 1.00 50.97 259 GLU A O 1
ATOM 2080 N N . SER A 1 260 ? 1.582 -9.608 -42.083 1.00 57.41 260 SER A N 1
ATOM 2081 C CA . SER A 1 260 ? 2.359 -10.405 -43.031 1.00 57.41 260 SER A CA 1
ATOM 2082 C C . SER A 1 260 ? 3.616 -9.647 -43.472 1.00 57.41 260 SER A C 1
ATOM 2084 O O . SER A 1 260 ? 3.791 -8.459 -43.199 1.00 57.41 260 SER A O 1
ATOM 2086 N N . TRP A 1 261 ? 4.532 -10.374 -44.111 1.00 49.03 261 TRP A N 1
ATOM 2087 C CA . TRP A 1 261 ? 5.813 -9.859 -44.603 1.00 49.03 261 TRP A CA 1
ATOM 2088 C C . TRP A 1 261 ? 5.732 -9.188 -45.984 1.00 49.03 261 TRP A C 1
ATOM 2090 O O . TRP A 1 261 ? 6.777 -8.910 -46.570 1.00 49.03 261 TRP A O 1
ATOM 2100 N N . GLU A 1 262 ? 4.522 -8.949 -46.488 1.00 46.31 262 GLU A N 1
ATOM 2101 C CA . GLU A 1 262 ? 4.257 -8.435 -47.839 1.00 46.31 262 GLU A CA 1
ATOM 2102 C C . GLU A 1 262 ? 4.212 -6.901 -47.887 1.00 46.31 262 GLU A C 1
ATOM 2104 O O . GLU A 1 262 ? 3.625 -6.279 -46.970 1.00 46.31 262 GLU A O 1
#

Sequence (262 aa):
MGERWRDAVERVVRTELCIKSGITDALTSSAQVDSECLTILNETTSSPSYPGMISVYRTHMVCWEVREDQGHVLAQNGLHFPRGDEQDQDALSKGMPFNCHFMTQRSKRGAIKRMYWRWVPFFEAQKLQRFINMGEATADERWAKYAFQKEGVVQFPPTETALAILLRRCGIDVTKFGTGKFRTLHAFWLDLTDKDSLLQMSGGRPLRLSDATVVRVRHQPDQDNMQVLVKEAKVATSEGDEKTKVSRKLLTRRMLQGESWE

Organism: Polarella glacialis (NCBI:txid89957)

Radius of gyration: 28.12 Å; Cα contacts (8 Å, |Δi|>4): 308; chains: 1; bounding box: 64×48×94 Å

Foldseek 3Di:
DDDFLLNVVQCCCCPVVVWDGPVSVLADPVPPDRCVFWDKDWDWDADPVDHPDIDIDIDIHGDGDDDPVSQVVVVVRFPHDDDPDPVPCVVVVPPAFPQFPGWGWDDDPNDIDIDTHHDDPPVVVVVVVVVVPPPPDDPLNVQLVVQLPDAFWGQQRPDLSSVVNNCVQLVHDQVCAPPDPHHHSVVVSVCPVVVQWIWGDDSSHTDIGGDDDQDWDWDDPDPPDIDTDWDWDFDPDPPDDPDGDIDIGGSDDDDDPPDDPD

pLDDT: mean 78.44, std 15.76, range [37.91, 98.12]

Nearest PDB structures (foldseek):
  2ivq-assembly1_A  TM=5.412E-01  e=7.924E+00  Escherichia coli
  2ivg-assembly1_J  TM=4.178E-01  e=7.485E+00  Escherichia coli

Solvent-accessible surface area (backbone atoms only — not comparable to full-atom values): 16462 Å² total; per-residue (Å²): 133,81,86,51,36,67,60,53,50,48,47,45,41,40,72,73,51,46,32,62,87,68,55,67,78,65,48,69,83,78,77,80,50,53,76,79,26,35,46,77,47,78,46,78,46,73,31,92,91,43,82,94,37,79,38,76,48,76,45,80,46,73,54,83,86,81,58,75,90,45,43,63,65,40,33,78,47,66,52,58,75,86,66,92,61,77,82,65,48,74,80,67,45,81,84,50,61,71,85,44,66,42,70,36,60,45,79,56,95,89,43,76,45,82,45,77,39,58,88,66,59,66,78,54,45,55,60,55,54,63,60,73,72,47,91,71,65,49,74,40,57,51,49,24,50,53,46,58,74,39,75,42,75,47,80,68,64,93,42,60,64,17,44,51,54,33,40,46,74,52,72,41,72,69,82,54,39,54,40,93,93,39,65,36,59,63,60,53,42,48,34,36,70,75,60,61,25,47,48,28,26,55,79,64,35,83,41,81,46,66,80,79,89,73,68,85,56,77,45,68,91,46,102,88,46,80,44,72,63,61,48,77,44,78,48,83,70,80,86,87,66,95,70,79,50,72,45,78,40,65,62,67,66,84,80,60,94,86,72,74,97,121

Secondary structure (DSSP, 8-state):
-PPPHHHHHHHHIIIII-PPTTHHHHS-TT---HHHHEEEEEEEEE-SSSTT-EEEEEEEEE-----GGGHHHHHHTT-PPPPS-GGGHHHH-TTPPTT--EEEEEEETTEEEEEEE----HHHHHHHHTTTT-TT--HHHHHHHHHHH--EEPPPPSSHHHHHHHHHHTT--GGGTTSTTSPPHHHHHHHHHTTSSEEEEETTEEEEE--------EEEEETTEEEE-EEEEEE---SS----EEEEEES---PPTT----